Protein AF-A0A177D0V3-F1 (afdb_monomer)

Organism: NCBI:txid1460663

Solvent-accessible surface area (backbone atoms only — not comparable to full-atom values): 18811 Å² total; per-residue (Å²): 97,65,70,22,48,55,52,39,54,51,50,52,45,51,48,29,66,69,44,41,73,25,85,79,60,62,96,80,68,56,66,70,62,46,50,54,48,29,52,50,55,35,49,49,51,49,52,26,49,48,49,8,37,51,52,27,46,53,54,30,53,53,42,19,74,72,62,49,35,68,23,74,50,29,62,80,65,29,47,63,46,80,91,48,50,84,79,33,36,77,54,65,74,55,58,75,74,39,85,83,63,60,82,90,75,66,62,61,48,82,81,42,29,70,52,82,56,63,66,66,53,53,55,26,25,44,19,33,38,24,59,60,25,10,34,22,24,7,19,22,46,34,39,25,53,50,50,21,62,45,56,51,58,33,69,61,46,44,77,91,69,82,92,74,88,66,61,60,41,74,35,91,65,68,77,86,74,76,70,87,72,75,90,61,89,77,67,98,77,67,90,82,70,78,92,67,76,87,71,79,73,71,19,61,51,61,68,32,21,73,57,58,70,73,59,50,52,68,37,43,51,37,51,54,51,32,51,49,57,38,51,52,41,46,76,66,35,55,32,52,73,67,24,39,53,54,10,30,48,47,3,47,53,32,11,52,52,27,43,60,74,68,43,82,83,69,67,58,61,70,100,68,83,58,32,79,46,11,63,92,28,56,94,49,64,51,29,85,54,93,52,35,31,54,58,52,42,72,56,96,82,58,77,43,78,68,62,78,78,75,80,62,78,82,57,59,76,68,48,57,67,60,55,61,70,70,74,79,126

Secondary structure (DSSP, 8-state):
-HHHHHHHHHHHHHHHHHHPSPTTS-TT--HHHHHHHHHHHHHHHHHHHHHHHHHHHHHHHHHHHHH-PPPTTHHHHH-B-GGGTTTSBS-HHHHTT-TTS-GGG--B-GGGB----HHHHHHHT--SS-HHHHHHHHHHHHHHHHHHHHTT-S---PPP------GGGG-SS--TT------S---TT-TTS----------GGGS--PPPHHHHHHHHHHHHHHHHHHHHHHHTTSS-HHHHHHHHHHHHHHHHHHHHHHS--S-----SPPPPPPGGGTT---TT---S--TT-S-SSSPPTTS---TTTTTSHHHHHHHHTTS--

Structure (mmCIF, N/CA/C/O backbone):
data_AF-A0A177D0V3-F1
#
_entry.id   AF-A0A177D0V3-F1
#
loop_
_atom_site.group_PDB
_atom_site.id
_atom_site.type_symbol
_atom_site.label_atom_id
_atom_site.label_alt_id
_atom_site.label_comp_id
_atom_site.label_asym_id
_atom_site.label_entity_id
_atom_site.label_seq_id
_atom_site.pdbx_PDB_ins_code
_atom_site.Cartn_x
_atom_site.Cartn_y
_atom_site.Cartn_z
_atom_site.occupancy
_atom_site.B_iso_or_equiv
_atom_site.auth_seq_id
_atom_site.auth_comp_id
_atom_site.auth_asym_id
_atom_site.auth_atom_id
_atom_site.pdbx_PDB_model_num
ATOM 1 N N . MET A 1 1 ? -1.102 -0.675 -10.828 1.00 66.88 1 MET A N 1
ATOM 2 C CA . MET A 1 1 ? -1.592 0.620 -10.298 1.00 66.88 1 MET A CA 1
ATOM 3 C C . MET A 1 1 ? -3.063 0.571 -9.898 1.00 66.88 1 MET A C 1
ATOM 5 O O . MET A 1 1 ? -3.312 0.738 -8.716 1.00 66.88 1 MET A O 1
ATOM 9 N N . VAL A 1 2 ? -4.009 0.267 -10.802 1.00 79.19 2 VAL A N 1
ATOM 10 C CA . VAL A 1 2 ? -5.473 0.231 -10.530 1.00 79.19 2 VAL A CA 1
ATOM 11 C C . VAL A 1 2 ? -5.853 -0.399 -9.177 1.00 79.19 2 VAL A C 1
ATOM 13 O O . VAL A 1 2 ? -6.571 0.223 -8.403 1.00 79.19 2 VAL A O 1
ATOM 16 N N . ILE A 1 3 ? -5.296 -1.572 -8.850 1.00 85.19 3 ILE A N 1
ATOM 17 C CA . ILE A 1 3 ? -5.502 -2.301 -7.579 1.00 85.19 3 ILE A CA 1
ATOM 18 C C . ILE A 1 3 ? -5.251 -1.417 -6.339 1.00 85.19 3 ILE A C 1
ATOM 20 O O . ILE A 1 3 ? -6.046 -1.437 -5.406 1.00 85.19 3 ILE A O 1
ATOM 24 N N . GLY A 1 4 ? -4.186 -0.608 -6.341 1.00 84.44 4 GLY A N 1
ATOM 25 C CA . GLY A 1 4 ? -3.814 0.273 -5.226 1.00 84.44 4 GLY A CA 1
ATOM 26 C C . GLY A 1 4 ? -4.634 1.565 -5.124 1.00 84.44 4 GLY A C 1
ATOM 27 O O . GLY A 1 4 ? -4.525 2.260 -4.125 1.00 84.44 4 GLY A O 1
ATOM 28 N N . LEU A 1 5 ? -5.464 1.895 -6.118 1.00 91.44 5 LEU A N 1
ATOM 29 C CA . LEU A 1 5 ? -6.366 3.053 -6.069 1.00 91.44 5 LEU A CA 1
ATOM 30 C C . LEU A 1 5 ? -7.816 2.609 -5.862 1.00 91.44 5 LEU A C 1
ATOM 32 O O . LEU A 1 5 ? -8.463 3.020 -4.904 1.00 91.44 5 LEU A O 1
ATOM 36 N N . VAL A 1 6 ? -8.316 1.749 -6.750 1.00 92.56 6 VAL A N 1
ATOM 37 C CA . VAL A 1 6 ? -9.737 1.391 -6.832 1.00 92.56 6 VAL A CA 1
ATOM 38 C C . VAL A 1 6 ? -10.179 0.573 -5.623 1.00 92.56 6 VAL A C 1
ATOM 40 O O . VAL A 1 6 ? -11.221 0.878 -5.047 1.00 92.56 6 VAL A O 1
ATOM 43 N N . ILE A 1 7 ? -9.389 -0.415 -5.182 1.00 91.94 7 ILE A N 1
ATOM 44 C CA . ILE A 1 7 ? -9.767 -1.232 -4.018 1.00 91.94 7 ILE A CA 1
ATOM 45 C C . ILE A 1 7 ? -9.787 -0.373 -2.738 1.00 91.94 7 ILE A C 1
ATOM 47 O O . ILE A 1 7 ? -10.829 -0.350 -2.082 1.00 91.94 7 ILE A O 1
ATOM 51 N N . PRO A 1 8 ? -8.743 0.416 -2.396 1.00 92.50 8 PRO A N 1
ATOM 52 C CA . PRO A 1 8 ? -8.821 1.346 -1.269 1.00 92.50 8 PRO A CA 1
ATOM 53 C C . PRO A 1 8 ? -9.954 2.374 -1.372 1.00 92.50 8 PRO A C 1
ATOM 55 O O . PRO A 1 8 ? -10.648 2.597 -0.380 1.00 92.50 8 PRO A O 1
ATOM 58 N N . ALA A 1 9 ? -10.197 2.969 -2.543 1.00 92.50 9 ALA A N 1
ATOM 59 C CA . ALA A 1 9 ? -11.254 3.967 -2.722 1.00 92.50 9 ALA A CA 1
ATOM 60 C C . ALA A 1 9 ? -12.664 3.386 -2.499 1.00 92.50 9 ALA A C 1
ATOM 62 O O . ALA A 1 9 ? -13.478 4.009 -1.814 1.00 92.50 9 ALA A O 1
ATOM 63 N N . LEU A 1 10 ? -12.937 2.182 -3.018 1.00 93.50 10 LEU A N 1
ATOM 64 C CA . LEU A 1 10 ? -14.216 1.489 -2.833 1.00 93.50 10 LEU A CA 1
ATOM 65 C C . LEU A 1 10 ? -14.394 0.977 -1.399 1.00 93.50 10 LEU A C 1
ATOM 67 O O . LEU A 1 10 ? -15.453 1.175 -0.807 1.00 93.50 10 LEU A O 1
ATOM 71 N N . VAL A 1 11 ? -13.368 0.356 -0.805 1.00 91.69 11 VAL A N 1
ATOM 72 C CA . VAL A 1 11 ? -13.468 -0.184 0.562 1.00 91.69 11 VAL A CA 1
ATOM 73 C C . VAL A 1 11 ? -13.606 0.941 1.593 1.00 91.69 11 VAL A C 1
ATOM 75 O O . VAL A 1 11 ? -14.441 0.834 2.488 1.00 91.69 11 VAL A O 1
ATOM 78 N N . THR A 1 12 ? -12.867 2.050 1.456 1.00 88.88 12 THR A N 1
ATOM 79 C CA . THR A 1 12 ? -13.032 3.223 2.341 1.00 88.88 12 THR A CA 1
ATOM 80 C C . THR A 1 12 ? -14.436 3.823 2.239 1.00 88.88 12 THR A C 1
ATOM 82 O O . THR A 1 12 ? -15.046 4.110 3.270 1.00 88.88 12 THR A O 1
ATOM 85 N N . PHE A 1 13 ? -14.986 3.942 1.024 1.00 91.44 13 PHE A N 1
ATOM 86 C CA . PHE A 1 13 ? -16.361 4.395 0.799 1.00 91.44 13 PHE A CA 1
ATOM 87 C C . PHE A 1 13 ? -17.391 3.472 1.469 1.00 91.44 13 PHE A C 1
ATOM 89 O O . PHE A 1 13 ? -18.208 3.944 2.258 1.00 91.44 13 PHE A O 1
ATOM 96 N N . LEU A 1 14 ? -17.320 2.158 1.226 1.00 91.81 14 LEU A N 1
ATOM 97 C CA . LEU A 1 14 ? -18.243 1.180 1.816 1.00 91.81 14 LEU A CA 1
ATOM 98 C C . LEU A 1 14 ? -18.162 1.157 3.349 1.00 91.81 14 LEU A C 1
ATOM 100 O O . LEU A 1 14 ? -19.195 1.122 4.017 1.00 91.81 14 LEU A O 1
ATOM 104 N N . VAL A 1 15 ? -16.959 1.244 3.925 1.00 85.81 15 VAL A N 1
ATOM 105 C CA . VAL A 1 15 ? -16.777 1.286 5.384 1.00 85.81 15 VAL A CA 1
ATOM 106 C C . VAL A 1 15 ? -17.375 2.561 5.989 1.00 85.81 15 VAL A C 1
ATOM 108 O O . VAL A 1 15 ? -18.076 2.477 6.999 1.00 85.81 15 VAL A O 1
ATOM 111 N N . CYS A 1 16 ? -17.172 3.726 5.365 1.00 84.88 16 CYS A N 1
ATOM 112 C CA . CYS A 1 16 ? -17.808 4.976 5.794 1.00 84.88 16 CYS A CA 1
ATOM 113 C C . CYS A 1 16 ? -19.335 4.966 5.598 1.00 84.88 16 CYS A C 1
ATOM 115 O O . CYS A 1 16 ? -20.056 5.548 6.406 1.00 84.88 16 CYS A O 1
ATOM 117 N N . LEU A 1 17 ? -19.851 4.291 4.569 1.00 86.81 17 LEU A N 1
ATOM 118 C CA . LEU A 1 17 ? -21.290 4.193 4.321 1.00 86.81 17 LEU A CA 1
ATOM 119 C C . LEU A 1 17 ? -21.989 3.263 5.322 1.00 86.81 17 LEU A C 1
ATOM 121 O O . LEU A 1 17 ? -23.073 3.608 5.793 1.00 86.81 17 LEU A O 1
ATOM 125 N N . ILE A 1 18 ? -21.383 2.120 5.659 1.00 84.56 18 ILE A N 1
ATOM 126 C CA . ILE A 1 18 ? -22.000 1.071 6.486 1.00 84.56 18 ILE A CA 1
ATOM 127 C C . ILE A 1 18 ? -21.772 1.309 7.986 1.00 84.56 18 ILE A C 1
ATOM 129 O O . ILE A 1 18 ? -22.723 1.249 8.760 1.00 84.56 18 ILE A O 1
ATOM 133 N N . PHE A 1 19 ? -20.535 1.591 8.413 1.00 77.25 19 PHE A N 1
ATOM 134 C CA . PHE A 1 19 ? -20.164 1.567 9.837 1.00 77.25 19 PHE A CA 1
ATOM 135 C C . PHE A 1 19 ? -20.123 2.943 10.525 1.00 77.25 19 PHE A C 1
ATOM 137 O O . PHE A 1 19 ? -19.940 3.011 11.740 1.00 77.25 19 PHE A O 1
ATOM 144 N N . VAL A 1 20 ? -20.294 4.042 9.782 1.00 73.94 20 VAL A N 1
ATOM 145 C CA . VAL A 1 20 ? -20.532 5.387 10.341 1.00 73.94 20 VAL A CA 1
ATOM 146 C C . VAL A 1 20 ? -22.022 5.698 10.159 1.00 73.94 20 VAL A C 1
ATOM 148 O O . VAL A 1 20 ? -22.507 5.562 9.040 1.00 73.94 20 VAL A O 1
ATOM 151 N N . PRO A 1 21 ? -22.781 6.130 11.180 1.00 62.03 21 PRO A N 1
ATOM 152 C CA . PRO A 1 21 ? -22.347 6.471 12.525 1.00 62.03 21 PRO A CA 1
ATOM 153 C C . PRO A 1 21 ? -22.128 5.217 13.378 1.00 62.03 21 PRO A C 1
ATOM 155 O O . PRO A 1 21 ? -22.766 4.187 13.173 1.00 62.03 21 PRO A O 1
ATOM 158 N N . GLY A 1 22 ? -21.228 5.326 14.351 1.00 64.19 22 GLY A N 1
ATOM 159 C CA . GLY A 1 22 ? -20.943 4.238 15.277 1.00 64.19 22 GLY A CA 1
ATOM 160 C C . GLY A 1 22 ? -22.075 3.943 16.268 1.00 64.19 22 GLY A C 1
ATOM 161 O O . GLY A 1 22 ? -22.984 4.761 16.432 1.00 64.19 22 GLY A O 1
ATOM 162 N N . PRO A 1 23 ? -21.958 2.847 17.046 1.00 59.47 23 PRO A N 1
ATOM 163 C CA . PRO A 1 23 ? -22.854 2.532 18.166 1.00 59.47 23 PRO A CA 1
ATOM 164 C C . PRO A 1 23 ? -22.901 3.608 19.265 1.00 59.47 23 PRO A C 1
ATOM 166 O O . PRO A 1 23 ? -23.754 3.554 20.144 1.00 59.47 23 PRO A O 1
ATOM 169 N N . THR A 1 24 ? -21.969 4.564 19.235 1.00 57.12 24 THR A N 1
ATOM 170 C CA . THR A 1 24 ? -21.880 5.729 20.123 1.00 57.12 24 THR A CA 1
ATOM 171 C C . THR A 1 24 ? -22.809 6.886 19.737 1.00 57.12 24 THR A C 1
ATOM 173 O O . THR A 1 24 ? -22.920 7.839 20.504 1.00 57.12 24 THR A O 1
ATOM 176 N N . ALA A 1 25 ? -23.496 6.836 18.589 1.00 61.69 25 ALA A N 1
ATOM 177 C CA . ALA A 1 25 ? -24.518 7.827 18.256 1.00 61.69 25 ALA A CA 1
ATOM 178 C C . ALA A 1 25 ? -25.773 7.646 19.127 1.00 61.69 25 ALA A C 1
ATOM 180 O O . ALA A 1 25 ? -26.328 6.551 19.228 1.00 61.69 25 ALA A O 1
ATOM 181 N N . ALA A 1 26 ? -26.236 8.732 19.750 1.00 72.25 26 ALA A N 1
ATOM 182 C CA . ALA A 1 26 ? -27.415 8.702 20.607 1.00 72.25 26 ALA A CA 1
ATOM 183 C C . ALA A 1 26 ? -28.688 8.353 19.813 1.00 72.25 26 ALA A C 1
ATOM 185 O O . ALA A 1 26 ? -28.912 8.849 18.706 1.00 72.25 26 ALA A O 1
ATOM 186 N N . ARG A 1 27 ? -29.559 7.528 20.407 1.00 68.88 27 ARG A N 1
ATOM 187 C CA . ARG A 1 27 ? -30.879 7.196 19.848 1.00 68.88 27 ARG A CA 1
ATOM 188 C C . ARG A 1 27 ? -31.727 8.472 19.786 1.00 68.88 27 ARG A C 1
ATOM 190 O O . ARG A 1 27 ? -32.226 8.917 20.811 1.00 68.88 27 ARG A O 1
ATOM 197 N N . GLY A 1 28 ? -31.839 9.060 18.594 1.00 78.44 28 GLY A N 1
ATOM 198 C CA . GLY A 1 28 ? -32.492 10.356 18.366 1.00 78.44 28 GLY A CA 1
ATOM 199 C C . GLY A 1 28 ? -31.652 11.382 17.593 1.00 78.44 28 GLY A C 1
ATOM 200 O O . GLY A 1 28 ? -32.159 12.453 17.277 1.00 78.44 28 GLY A O 1
ATOM 201 N N . THR A 1 29 ? -30.389 11.093 17.243 1.00 77.75 29 THR A N 1
ATOM 202 C CA . THR A 1 29 ? -29.591 12.010 16.404 1.00 77.75 29 THR A CA 1
ATOM 203 C C . THR A 1 29 ? -30.224 12.220 15.018 1.00 77.75 29 THR A C 1
ATOM 205 O O . THR A 1 29 ? -30.523 11.229 14.344 1.00 77.75 29 THR A O 1
ATOM 208 N N . PRO A 1 30 ? -30.381 13.471 14.540 1.00 86.25 30 PRO A N 1
ATOM 209 C CA . PRO A 1 30 ? -31.026 13.755 13.261 1.00 86.25 30 PRO A CA 1
ATOM 210 C C . PRO A 1 30 ? -30.185 13.278 12.069 1.00 86.25 30 PRO A C 1
ATOM 212 O O . PRO A 1 30 ? -28.956 13.397 12.050 1.00 86.25 30 PRO A O 1
ATOM 215 N N . GLN A 1 31 ? -30.870 12.788 11.031 1.00 82.12 31 GLN A N 1
ATOM 216 C CA . GLN A 1 31 ? -30.252 12.177 9.847 1.00 82.12 31 GLN A CA 1
ATOM 217 C C . GLN A 1 31 ? -29.277 13.114 9.112 1.00 82.12 31 GLN A C 1
ATOM 219 O O . GLN A 1 31 ? -28.259 12.659 8.594 1.00 82.12 31 GLN A O 1
ATOM 224 N N . SER A 1 32 ? -29.526 14.426 9.119 1.00 82.88 32 SER A N 1
ATOM 225 C CA . SER A 1 32 ? -28.636 15.427 8.516 1.00 82.88 32 SER A CA 1
ATOM 226 C C . SER A 1 32 ? -27.245 15.457 9.164 1.00 82.88 32 SER A C 1
ATOM 228 O O . SER A 1 32 ? -26.240 15.534 8.457 1.00 82.88 32 SER A O 1
ATOM 230 N N . LEU A 1 33 ? -27.152 15.327 10.494 1.00 75.62 33 LEU A N 1
ATOM 231 C CA . LEU A 1 33 ? -25.869 15.261 11.204 1.00 75.62 33 LEU A CA 1
ATOM 232 C C . LEU A 1 33 ? -25.146 13.935 10.950 1.00 75.62 33 LEU A C 1
ATOM 234 O O . LEU A 1 33 ? -23.921 13.924 10.808 1.00 75.62 33 LEU A O 1
ATOM 238 N N . ILE A 1 34 ? -25.898 12.836 10.836 1.00 76.12 34 ILE A N 1
ATOM 239 C CA . ILE A 1 34 ? -25.365 11.515 10.489 1.00 76.12 34 ILE A CA 1
ATOM 240 C C . ILE A 1 34 ? -24.729 11.547 9.094 1.00 76.12 34 ILE A C 1
ATOM 242 O O . ILE A 1 34 ? -23.562 11.181 8.942 1.00 76.12 34 ILE A O 1
ATOM 246 N N . TRP A 1 35 ? -25.455 12.035 8.085 1.00 81.19 35 TRP A N 1
ATOM 247 C CA . TRP A 1 35 ? -24.936 12.167 6.723 1.00 81.19 35 TRP A CA 1
ATOM 248 C C . TRP A 1 35 ? -23.764 13.144 6.642 1.00 81.19 35 TRP A C 1
ATOM 250 O O . TRP A 1 35 ? -22.746 12.807 6.039 1.00 81.19 35 TRP A O 1
ATOM 260 N N . ARG A 1 36 ? -23.828 14.293 7.331 1.00 77.19 36 ARG A N 1
ATOM 261 C CA . ARG A 1 36 ? -22.691 15.225 7.425 1.00 77.19 36 ARG A CA 1
ATOM 262 C C . ARG A 1 36 ? -21.440 14.544 7.991 1.00 77.19 36 ARG A C 1
ATOM 264 O O . ARG A 1 36 ? -20.346 14.792 7.492 1.00 77.19 36 ARG A O 1
ATOM 271 N N . ARG A 1 37 ? -21.580 13.650 8.982 1.00 73.94 37 ARG A N 1
ATOM 272 C CA . ARG A 1 37 ? -20.445 12.872 9.507 1.00 73.94 37 ARG A CA 1
ATOM 273 C C . ARG A 1 37 ? -19.956 11.809 8.520 1.00 73.94 37 ARG A C 1
ATOM 275 O O . ARG A 1 37 ? -18.747 11.712 8.345 1.00 73.94 37 ARG A O 1
ATOM 282 N N . LYS A 1 38 ? -20.846 11.063 7.848 1.00 77.94 38 LYS A N 1
ATOM 283 C CA . LYS A 1 38 ? -20.467 10.101 6.788 1.00 77.94 38 LYS A CA 1
ATOM 284 C C . LYS A 1 38 ? -19.645 10.784 5.685 1.00 77.94 38 LYS A C 1
ATOM 286 O O . LYS A 1 38 ? -18.559 10.310 5.362 1.00 77.94 38 LYS A O 1
ATOM 291 N N . PHE A 1 39 ? -20.122 11.918 5.161 1.00 83.00 39 PH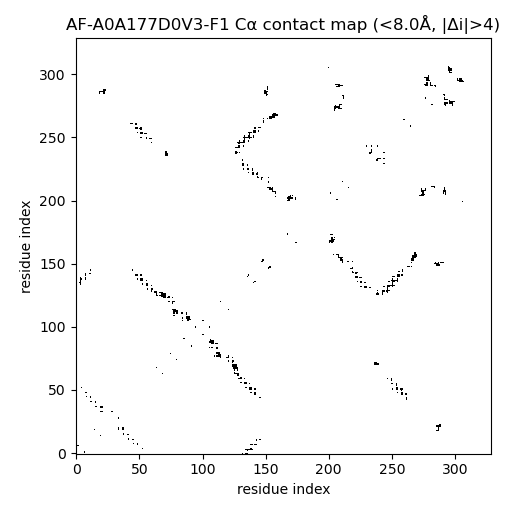E A N 1
ATOM 292 C CA . PHE A 1 39 ? -19.419 12.690 4.128 1.00 83.00 39 PHE A CA 1
ATOM 293 C C . PHE A 1 39 ? -18.076 13.238 4.615 1.00 83.00 39 PHE A C 1
ATOM 295 O O . PHE A 1 39 ? -17.094 13.147 3.885 1.00 83.00 39 PHE A O 1
ATOM 302 N N . TRP A 1 40 ? -17.999 13.750 5.848 1.00 75.00 40 TRP A N 1
ATOM 303 C CA . TRP A 1 40 ? -16.737 14.226 6.419 1.00 75.00 40 TRP A CA 1
ATOM 304 C C . TRP A 1 40 ? -15.685 13.111 6.521 1.00 75.00 40 TRP A C 1
ATOM 306 O O . TRP A 1 40 ? -14.560 13.284 6.064 1.00 75.00 40 TRP A O 1
ATOM 316 N N . GLU A 1 41 ? -16.065 11.954 7.070 1.00 77.38 41 GLU A N 1
ATOM 317 C CA . GLU A 1 41 ? -15.188 10.783 7.225 1.00 77.38 41 GLU A CA 1
ATOM 318 C C . GLU A 1 41 ? -14.764 10.170 5.886 1.00 77.38 41 GLU A C 1
ATOM 320 O O . GLU A 1 41 ? -13.656 9.653 5.755 1.00 77.38 41 GLU A O 1
ATOM 325 N N . TRP A 1 42 ? -15.640 10.213 4.881 1.00 84.19 42 TRP A N 1
ATOM 326 C CA . TRP A 1 42 ? -15.307 9.788 3.526 1.00 84.19 42 TRP A CA 1
ATOM 327 C C . TRP A 1 42 ? -14.339 10.771 2.852 1.00 84.19 42 TRP A C 1
ATOM 329 O O . TRP A 1 42 ? -13.326 10.341 2.302 1.00 84.19 42 TRP A O 1
ATOM 339 N N . ASN A 1 43 ? -14.583 12.080 2.970 1.00 85.88 43 ASN A N 1
ATOM 340 C CA . ASN A 1 43 ? -13.701 13.114 2.436 1.00 85.88 43 ASN A CA 1
ATOM 341 C C . ASN A 1 43 ? -12.288 13.029 3.037 1.00 85.88 43 ASN A C 1
ATOM 343 O O . ASN A 1 43 ? -11.314 13.011 2.291 1.00 85.88 43 ASN A O 1
ATOM 347 N N . THR A 1 44 ? -12.144 12.905 4.362 1.00 82.44 44 THR A N 1
ATOM 348 C CA . THR A 1 44 ? -10.815 12.765 4.991 1.00 82.44 44 THR A CA 1
ATOM 349 C C . THR A 1 44 ? -10.105 11.469 4.587 1.00 82.44 44 THR A C 1
ATOM 351 O O . THR A 1 44 ? -8.890 11.480 4.382 1.00 82.44 44 THR A O 1
ATOM 354 N N . ALA A 1 45 ? -10.842 10.367 4.402 1.00 84.69 45 ALA A N 1
ATOM 355 C CA . ALA A 1 45 ? -10.289 9.117 3.879 1.00 84.69 45 ALA A CA 1
ATOM 356 C C . ALA A 1 45 ? -9.774 9.264 2.436 1.00 84.69 45 ALA A C 1
ATOM 358 O O . ALA A 1 45 ? -8.686 8.792 2.108 1.00 84.69 45 ALA A O 1
ATOM 359 N N . TRP A 1 46 ? -10.529 9.943 1.572 1.00 90.06 46 TRP A N 1
ATOM 360 C CA . TRP A 1 46 ? -10.142 10.150 0.177 1.00 90.06 46 TRP A CA 1
ATOM 361 C C . TRP A 1 46 ? -9.013 11.170 0.017 1.00 90.06 46 TRP A C 1
ATOM 363 O O . TRP A 1 46 ? -8.103 10.916 -0.766 1.00 90.06 46 TRP A O 1
ATOM 373 N N . MET A 1 47 ? -8.996 12.259 0.791 1.00 90.69 47 MET A N 1
ATOM 374 C CA . MET A 1 47 ? -7.873 13.207 0.795 1.00 90.69 47 MET A CA 1
ATOM 375 C C . MET A 1 47 ? -6.568 12.540 1.254 1.00 90.69 47 MET A C 1
ATOM 377 O O . MET A 1 47 ? -5.528 12.738 0.630 1.00 90.69 47 MET A O 1
ATOM 381 N N . GLY A 1 48 ? -6.615 11.682 2.281 1.00 88.31 48 GLY A N 1
ATOM 382 C CA . GLY A 1 48 ? -5.439 10.924 2.714 1.00 88.31 48 GLY A CA 1
ATOM 383 C C . GLY A 1 48 ? -4.987 9.860 1.705 1.00 88.31 48 GLY A C 1
ATOM 384 O O . GLY A 1 48 ? -3.786 9.722 1.453 1.00 88.31 48 GLY A O 1
ATOM 385 N N . LEU A 1 49 ? -5.917 9.142 1.070 1.00 92.94 49 LEU A N 1
ATOM 386 C CA . LEU A 1 49 ? -5.568 8.192 0.010 1.00 92.94 49 LEU A CA 1
ATOM 387 C C . LEU A 1 49 ? -4.936 8.915 -1.192 1.00 92.94 49 LEU A C 1
ATOM 389 O O . LEU A 1 49 ? -3.893 8.492 -1.689 1.00 92.94 49 LEU A O 1
ATOM 393 N N . ALA A 1 50 ? -5.531 10.033 -1.618 1.00 94.62 50 ALA A N 1
ATOM 394 C CA . ALA A 1 50 ? -5.032 10.859 -2.710 1.00 94.62 50 ALA A CA 1
ATOM 395 C C . ALA A 1 50 ? -3.638 11.424 -2.408 1.00 94.62 50 ALA A C 1
ATOM 397 O O . ALA A 1 50 ? -2.746 11.275 -3.239 1.00 94.62 50 ALA A O 1
ATOM 398 N N . LEU A 1 51 ? -3.415 11.992 -1.215 1.00 93.50 51 LEU A N 1
ATOM 399 C CA . LEU A 1 51 ? -2.099 12.486 -0.799 1.00 93.50 51 LEU A CA 1
ATOM 400 C C . LEU A 1 51 ? -1.051 11.362 -0.799 1.00 93.50 51 LEU A C 1
ATOM 402 O O . LEU A 1 51 ? 0.022 11.534 -1.367 1.00 93.50 51 LEU A O 1
ATOM 406 N N . SER A 1 52 ? -1.370 10.188 -0.241 1.00 94.25 52 SER A N 1
ATOM 407 C CA . SER A 1 52 ? -0.443 9.047 -0.221 1.00 94.25 52 SER A CA 1
ATOM 408 C C . SER A 1 52 ? -0.033 8.616 -1.635 1.00 94.25 52 SER A C 1
ATOM 410 O O . SER A 1 52 ? 1.159 8.497 -1.928 1.00 94.25 52 SER A O 1
ATOM 412 N N . LEU A 1 53 ? -1.010 8.434 -2.530 1.00 94.56 53 LEU A N 1
ATOM 413 C CA . LEU A 1 53 ? -0.766 7.994 -3.903 1.00 94.56 53 LEU A CA 1
ATOM 414 C C . LEU A 1 53 ? -0.067 9.066 -4.750 1.00 94.56 53 LEU A C 1
ATOM 416 O O . LEU A 1 53 ? 0.848 8.734 -5.504 1.00 94.56 53 LEU A O 1
ATOM 420 N N . ALA A 1 54 ? -0.451 10.338 -4.615 1.00 95.06 54 ALA A N 1
ATOM 421 C CA . ALA A 1 54 ? 0.152 11.449 -5.348 1.00 95.06 54 ALA A CA 1
ATOM 422 C C . ALA A 1 54 ? 1.619 11.662 -4.946 1.00 95.06 54 ALA A C 1
ATOM 424 O O . ALA A 1 54 ? 2.479 11.766 -5.821 1.00 95.06 54 ALA A O 1
ATOM 425 N N . THR A 1 55 ? 1.935 11.645 -3.645 1.00 92.75 55 THR A N 1
ATOM 426 C CA . THR A 1 55 ? 3.320 11.769 -3.168 1.00 92.75 55 THR A CA 1
ATOM 427 C C . THR A 1 55 ? 4.170 10.573 -3.609 1.00 92.75 55 THR A C 1
ATOM 429 O O . THR A 1 55 ? 5.269 10.765 -4.129 1.00 92.75 55 THR A O 1
ATOM 432 N N . ALA A 1 56 ? 3.661 9.339 -3.493 1.00 93.19 56 ALA A N 1
ATOM 433 C CA . ALA A 1 56 ? 4.370 8.147 -3.967 1.00 93.19 56 ALA A CA 1
ATOM 434 C C . ALA A 1 56 ? 4.606 8.164 -5.490 1.00 93.19 56 ALA A C 1
ATOM 436 O O . ALA A 1 56 ? 5.685 7.784 -5.957 1.00 93.19 56 ALA A O 1
ATOM 437 N N . PHE A 1 57 ? 3.626 8.629 -6.272 1.00 93.44 57 PHE A N 1
ATOM 438 C CA . PHE A 1 57 ? 3.756 8.792 -7.719 1.00 93.44 57 PHE A CA 1
ATOM 439 C C . PHE A 1 57 ? 4.806 9.853 -8.066 1.00 93.44 57 PHE A C 1
ATOM 441 O O . PHE A 1 57 ? 5.742 9.547 -8.801 1.00 93.44 57 PHE A O 1
ATOM 448 N N . MET A 1 58 ? 4.713 11.057 -7.492 1.00 94.31 58 MET A N 1
ATOM 449 C CA . MET A 1 58 ? 5.648 12.155 -7.754 1.00 94.31 58 MET A CA 1
ATOM 450 C C . MET A 1 58 ? 7.098 11.752 -7.458 1.00 94.31 58 MET A C 1
ATOM 452 O O . MET A 1 58 ? 7.961 11.906 -8.322 1.00 94.31 58 MET A O 1
ATOM 456 N N . ILE A 1 59 ? 7.357 11.165 -6.282 1.00 92.50 59 ILE A N 1
ATOM 457 C CA . ILE A 1 59 ? 8.699 10.703 -5.899 1.00 92.50 59 ILE A CA 1
ATOM 458 C C . ILE A 1 59 ? 9.198 9.633 -6.878 1.00 92.50 59 ILE A C 1
ATOM 460 O O . ILE A 1 59 ? 10.317 9.729 -7.380 1.00 92.50 59 ILE A O 1
ATOM 464 N N . THR A 1 60 ? 8.382 8.619 -7.190 1.00 90.81 60 THR A N 1
ATOM 465 C CA . THR A 1 60 ? 8.861 7.508 -8.029 1.00 90.81 60 THR A CA 1
ATOM 466 C C . THR A 1 60 ? 9.036 7.860 -9.502 1.00 90.81 60 THR A C 1
ATOM 468 O O . THR A 1 60 ? 9.987 7.364 -10.104 1.00 90.81 60 THR A O 1
ATOM 471 N N . GLN A 1 61 ? 8.208 8.734 -10.083 1.00 91.06 61 GLN A N 1
ATOM 472 C CA . GLN A 1 61 ? 8.438 9.213 -11.451 1.00 91.06 61 GLN A CA 1
ATOM 473 C C . GLN A 1 61 ? 9.625 10.182 -11.524 1.00 91.06 61 GLN A C 1
ATOM 475 O O . GLN A 1 61 ? 10.450 10.046 -12.424 1.00 91.06 61 GLN A O 1
ATOM 480 N N . GLY A 1 62 ? 9.773 11.092 -10.553 1.00 90.56 62 GLY A N 1
ATOM 481 C CA . GLY A 1 62 ? 10.934 11.985 -10.478 1.00 90.56 62 GLY A CA 1
ATOM 482 C C . GLY A 1 62 ? 12.254 11.215 -10.388 1.00 90.56 62 GLY A C 1
ATOM 483 O O . GLY A 1 62 ? 13.173 11.458 -11.166 1.00 90.56 62 GLY A O 1
ATOM 484 N N . MET A 1 63 ? 12.326 10.205 -9.515 1.00 90.38 63 MET A N 1
ATOM 485 C CA . MET A 1 63 ? 13.512 9.350 -9.395 1.00 90.38 63 MET A CA 1
ATOM 486 C C . MET A 1 63 ? 13.787 8.516 -10.658 1.00 90.38 63 MET A C 1
ATOM 488 O O . MET A 1 63 ? 14.944 8.381 -11.049 1.00 90.38 63 MET A O 1
ATOM 492 N N . LYS A 1 64 ? 12.755 7.996 -11.340 1.00 89.69 64 LYS A N 1
ATOM 493 C CA . LYS A 1 64 ? 12.926 7.272 -12.616 1.00 89.69 64 LYS A CA 1
ATOM 494 C C . LYS A 1 64 ? 13.589 8.126 -13.695 1.00 89.69 64 LYS A C 1
ATOM 496 O O . LYS A 1 64 ? 14.430 7.611 -14.426 1.00 89.69 64 LYS A O 1
ATOM 501 N N . LEU A 1 65 ? 13.206 9.400 -13.791 1.00 87.81 65 LEU A N 1
ATOM 502 C CA . LEU A 1 65 ? 13.796 10.349 -14.740 1.00 87.81 65 LEU A CA 1
ATOM 503 C C . LEU A 1 65 ? 15.230 10.743 -14.358 1.00 87.81 65 LEU A C 1
ATOM 505 O O . LEU A 1 65 ? 16.027 11.022 -15.245 1.00 87.81 65 LEU A O 1
ATOM 509 N N . LEU A 1 66 ? 15.567 10.731 -13.064 1.00 88.56 66 LEU A N 1
ATOM 510 C CA . LEU A 1 66 ? 16.898 11.093 -12.572 1.00 88.56 66 LEU A CA 1
ATOM 511 C C . LEU A 1 66 ? 17.939 9.969 -12.725 1.00 88.56 66 LEU A C 1
ATOM 513 O O . LEU A 1 66 ? 19.096 10.255 -13.013 1.00 88.56 66 LEU A O 1
ATOM 517 N N . PHE A 1 67 ? 17.559 8.704 -12.502 1.00 88.06 67 PHE A N 1
ATOM 518 C CA . PHE A 1 67 ? 18.533 7.606 -12.387 1.00 88.06 67 PHE A CA 1
ATOM 519 C C . PHE A 1 67 ? 18.753 6.770 -13.653 1.00 88.06 67 PHE A C 1
ATOM 521 O O . PHE A 1 67 ? 19.811 6.158 -13.771 1.00 88.06 67 PHE A O 1
ATOM 528 N N . GLY A 1 68 ? 17.774 6.658 -14.559 1.00 84.88 68 GLY A N 1
ATOM 529 C CA . GLY A 1 68 ? 17.952 5.934 -15.831 1.00 84.88 68 GLY A CA 1
ATOM 530 C C . GLY A 1 68 ? 18.375 4.453 -15.722 1.00 84.88 68 GLY A C 1
ATOM 531 O O . GLY A 1 68 ? 18.930 3.903 -16.673 1.00 84.88 68 GLY A O 1
ATOM 532 N N . LYS A 1 69 ? 18.165 3.790 -14.570 1.00 89.44 69 LYS A N 1
ATOM 533 C CA . LYS A 1 69 ? 18.668 2.424 -14.328 1.00 89.44 69 LYS A CA 1
ATOM 534 C C . LYS A 1 69 ? 18.054 1.418 -15.326 1.00 89.44 69 LYS A C 1
ATOM 536 O O . LYS A 1 69 ? 16.822 1.291 -15.352 1.00 89.44 69 LYS A O 1
ATOM 541 N N . PRO A 1 70 ? 18.873 0.628 -16.051 1.00 90.62 70 PRO A N 1
ATOM 542 C CA . PRO A 1 70 ? 18.387 -0.428 -16.935 1.00 90.62 70 PRO A CA 1
ATOM 543 C C . PRO A 1 70 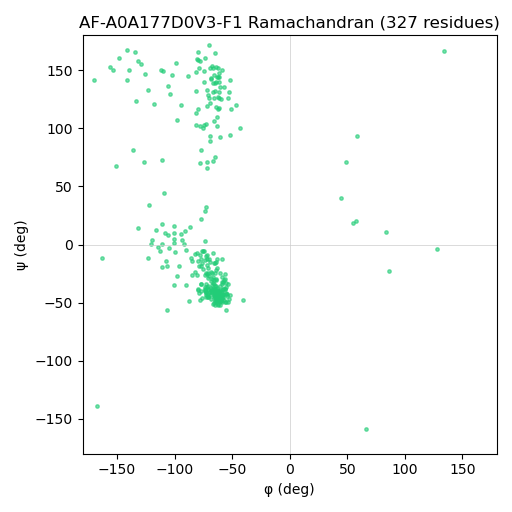? 17.632 -1.516 -16.157 1.00 90.62 70 PRO A C 1
ATOM 545 O O . PRO A 1 70 ? 17.986 -1.845 -15.021 1.00 90.62 70 PRO A O 1
ATOM 548 N N . ARG A 1 71 ? 16.582 -2.074 -16.764 1.00 92.62 71 ARG A N 1
ATOM 549 C CA . ARG A 1 71 ? 15.811 -3.215 -16.240 1.00 92.62 71 ARG A CA 1
ATOM 550 C C . ARG A 1 71 ? 16.510 -4.554 -16.529 1.00 92.62 71 ARG A C 1
ATOM 552 O O . ARG A 1 71 ? 17.278 -4.628 -17.489 1.00 92.62 71 ARG A O 1
ATOM 559 N N . PRO A 1 72 ? 16.192 -5.637 -15.789 1.00 92.56 72 PRO A N 1
ATOM 560 C CA . PRO A 1 72 ? 16.677 -6.979 -16.127 1.00 92.56 72 PRO A CA 1
ATOM 561 C C . PRO A 1 72 ? 16.242 -7.432 -17.533 1.00 92.56 72 PRO A C 1
ATOM 563 O O . PRO A 1 72 ? 16.996 -8.114 -18.217 1.00 92.56 72 PRO A O 1
ATOM 566 N N . ASP A 1 73 ? 15.063 -6.999 -17.998 1.00 91.62 73 ASP A N 1
ATOM 567 C CA . ASP A 1 73 ? 14.533 -7.289 -19.336 1.00 91.62 73 ASP A CA 1
ATOM 568 C C . ASP A 1 73 ? 14.989 -6.307 -20.441 1.00 91.62 73 ASP A C 1
ATOM 570 O O . ASP A 1 73 ? 14.405 -6.285 -21.522 1.00 91.62 73 ASP A O 1
ATOM 574 N N . LEU A 1 74 ? 16.027 -5.486 -20.220 1.00 91.50 74 LEU A N 1
ATOM 575 C CA . LEU A 1 74 ? 16.484 -4.522 -21.233 1.00 91.50 74 LEU A CA 1
ATOM 576 C C . LEU A 1 74 ? 17.010 -5.203 -22.511 1.00 91.50 74 LEU A C 1
ATOM 578 O O . LEU A 1 74 ? 16.668 -4.775 -23.612 1.00 91.50 74 LEU A O 1
ATOM 582 N N . LEU A 1 75 ? 17.814 -6.266 -22.393 1.00 90.12 75 LEU A N 1
ATOM 583 C CA . LEU A 1 75 ? 18.447 -6.908 -23.555 1.00 90.12 75 LEU A CA 1
ATOM 584 C C . LEU A 1 75 ? 17.425 -7.541 -24.514 1.00 90.12 75 LEU A C 1
ATOM 586 O O . LEU A 1 75 ? 17.566 -7.414 -25.731 1.00 90.12 75 LEU A O 1
ATOM 590 N N . SER A 1 76 ? 16.359 -8.153 -23.987 1.00 90.62 76 SER A N 1
ATOM 591 C CA . SER A 1 76 ? 15.300 -8.770 -24.801 1.00 90.62 76 SER A CA 1
ATOM 592 C C . SER A 1 76 ? 14.432 -7.742 -25.538 1.00 90.62 76 SER A C 1
ATOM 594 O O . SER A 1 76 ? 13.906 -8.047 -26.611 1.00 90.62 76 SER A O 1
ATOM 596 N N . ARG A 1 77 ? 14.320 -6.518 -25.001 1.00 91.25 77 ARG A N 1
ATOM 597 C CA . ARG A 1 77 ? 13.683 -5.365 -25.663 1.00 91.25 77 ARG A CA 1
ATOM 598 C C . ARG A 1 77 ? 14.581 -4.691 -26.691 1.00 91.25 77 ARG A C 1
ATOM 600 O O . ARG A 1 77 ? 14.080 -4.243 -27.717 1.00 91.25 77 ARG A O 1
ATOM 607 N N . CYS A 1 78 ? 15.872 -4.588 -26.381 1.00 91.19 78 CYS A N 1
ATOM 608 C CA . CYS A 1 78 ? 16.876 -3.934 -27.210 1.00 91.19 78 CYS A CA 1
ATOM 609 C C . CYS A 1 78 ? 17.132 -4.713 -28.504 1.00 91.19 78 CYS A C 1
ATOM 611 O O . CYS A 1 78 ? 17.129 -4.114 -29.576 1.00 91.19 78 CYS A O 1
ATOM 613 N N . ARG A 1 79 ? 17.313 -6.042 -28.395 1.00 92.00 79 ARG A N 1
ATOM 614 C CA . ARG A 1 79 ? 17.795 -6.914 -29.483 1.00 92.00 79 ARG A CA 1
ATOM 615 C C . ARG A 1 79 ? 19.051 -6.308 -30.138 1.00 92.00 79 ARG A C 1
ATOM 617 O O . ARG A 1 79 ? 18.958 -5.754 -31.230 1.00 92.00 79 ARG A O 1
ATOM 624 N N . PRO A 1 80 ? 20.195 -6.308 -29.430 1.00 89.56 80 PRO A N 1
ATOM 625 C CA . PRO A 1 80 ? 21.403 -5.646 -29.908 1.00 89.56 80 PRO A CA 1
ATOM 626 C C . PRO A 1 80 ? 21.963 -6.335 -31.156 1.00 89.56 80 PRO A C 1
ATOM 628 O O . PRO A 1 80 ? 22.021 -7.564 -31.220 1.00 89.56 80 PRO A O 1
ATOM 631 N N . ASP A 1 81 ? 22.421 -5.542 -32.123 1.00 88.56 81 ASP A N 1
ATOM 632 C CA . ASP A 1 81 ? 23.149 -6.059 -33.279 1.00 88.56 81 ASP A CA 1
ATOM 633 C C . ASP A 1 81 ? 24.623 -6.310 -32.930 1.00 88.56 81 ASP A C 1
ATOM 635 O O . ASP A 1 81 ? 25.445 -5.392 -32.877 1.00 88.56 81 ASP A O 1
ATOM 639 N N . MET A 1 82 ? 24.968 -7.580 -32.714 1.00 84.62 82 MET A N 1
ATOM 640 C CA . MET A 1 82 ? 26.328 -7.990 -32.354 1.00 84.62 82 MET A CA 1
ATOM 641 C C . MET A 1 82 ? 27.357 -7.735 -33.471 1.00 84.62 82 MET A C 1
ATOM 643 O O . MET A 1 82 ? 28.553 -7.733 -33.190 1.00 84.62 82 MET A O 1
ATOM 647 N N . SER A 1 83 ? 26.932 -7.495 -34.718 1.00 85.44 83 SER A N 1
ATOM 648 C CA . SER A 1 83 ? 27.851 -7.184 -35.824 1.00 85.44 83 SER A CA 1
ATOM 649 C C . SER A 1 83 ? 28.372 -5.740 -35.799 1.00 85.44 83 SER A C 1
ATOM 651 O O . SER A 1 83 ? 29.406 -5.456 -36.399 1.00 85.44 83 SER A O 1
ATOM 653 N N . ARG A 1 84 ? 27.700 -4.835 -35.068 1.00 82.88 84 ARG A N 1
ATOM 654 C CA . ARG A 1 84 ? 27.979 -3.383 -35.047 1.00 82.88 84 ARG A CA 1
ATOM 655 C C . ARG A 1 84 ? 28.554 -2.878 -33.717 1.00 82.88 84 ARG A C 1
ATOM 657 O O . ARG A 1 84 ? 28.546 -1.680 -33.450 1.00 82.88 84 ARG A O 1
ATOM 664 N N . ILE A 1 85 ? 29.071 -3.773 -32.869 1.00 82.94 85 ILE A N 1
ATOM 665 C CA . ILE A 1 85 ? 29.587 -3.430 -31.526 1.00 82.94 85 ILE A CA 1
ATOM 666 C C . ILE A 1 85 ? 30.671 -2.341 -31.577 1.00 82.94 85 ILE A C 1
ATOM 668 O O . ILE A 1 85 ? 30.643 -1.423 -30.760 1.00 82.94 85 ILE A O 1
ATOM 672 N N . SER A 1 86 ? 31.589 -2.409 -32.546 1.00 77.50 86 SER A N 1
ATOM 673 C CA . SER A 1 86 ? 32.686 -1.442 -32.711 1.00 77.50 86 SER A CA 1
ATOM 674 C C . SER A 1 86 ? 32.228 -0.039 -33.126 1.00 77.50 86 SER A C 1
ATOM 676 O O . SER A 1 86 ? 32.925 0.930 -32.845 1.00 77.50 86 SER A O 1
ATOM 678 N N . GLU A 1 87 ? 31.060 0.092 -33.761 1.00 81.94 87 GLU A N 1
ATOM 679 C CA . GLU A 1 87 ? 30.481 1.380 -34.169 1.00 81.94 87 GLU A CA 1
ATOM 680 C C . GLU A 1 87 ? 29.863 2.128 -32.976 1.00 81.94 87 GLU A C 1
ATOM 682 O O . GLU A 1 87 ? 29.914 3.354 -32.904 1.00 81.94 87 GLU A O 1
ATOM 687 N N . PHE A 1 88 ? 29.299 1.386 -32.017 1.00 83.75 88 PHE A N 1
ATOM 688 C CA . PHE A 1 88 ? 28.542 1.933 -30.886 1.00 83.75 88 PHE A CA 1
ATOM 689 C C . PHE A 1 88 ? 29.286 1.894 -29.543 1.00 83.75 88 PHE A C 1
ATOM 691 O O . PHE A 1 88 ? 28.679 2.193 -28.508 1.00 83.75 88 PHE A O 1
ATOM 698 N N . ALA A 1 89 ? 30.572 1.535 -29.543 1.00 83.62 89 ALA A N 1
ATOM 699 C CA . ALA A 1 89 ? 31.423 1.510 -28.358 1.00 83.62 89 ALA A CA 1
ATOM 700 C C . ALA A 1 89 ? 31.636 2.923 -27.782 1.00 83.62 89 ALA A C 1
ATOM 702 O O . ALA A 1 89 ? 31.978 3.864 -28.494 1.00 83.62 89 ALA A O 1
ATOM 703 N N . VAL A 1 90 ? 31.465 3.076 -26.465 1.00 81.94 90 VAL A N 1
ATOM 704 C CA . VAL A 1 90 ? 31.552 4.381 -25.775 1.00 81.94 90 VAL A CA 1
ATOM 705 C C . VAL A 1 90 ? 32.988 4.919 -25.719 1.00 81.94 90 VAL A C 1
ATOM 707 O O . VAL A 1 90 ? 33.184 6.128 -25.616 1.00 81.94 90 VAL A O 1
ATOM 710 N N . ASN A 1 91 ? 34.001 4.047 -25.791 1.00 74.94 91 ASN A N 1
ATOM 711 C CA . ASN A 1 91 ? 35.407 4.450 -25.755 1.00 74.94 91 ASN A CA 1
ATOM 712 C C . ASN A 1 91 ? 36.259 3.700 -26.803 1.00 74.94 91 ASN A C 1
ATOM 714 O O . ASN A 1 91 ? 36.961 2.746 -26.457 1.00 74.94 91 ASN A O 1
ATOM 718 N N . PRO A 1 92 ? 36.239 4.144 -28.077 1.00 67.44 92 PRO A N 1
ATOM 719 C CA . PRO A 1 92 ? 36.996 3.512 -29.162 1.00 67.44 92 PRO A CA 1
ATOM 720 C C . PRO A 1 92 ? 38.518 3.504 -28.944 1.00 67.44 92 PRO A C 1
ATOM 722 O O . PRO A 1 92 ? 39.219 2.657 -29.491 1.00 67.44 92 PRO A O 1
ATOM 725 N N . ALA A 1 93 ? 39.043 4.433 -28.137 1.00 66.69 93 ALA A N 1
ATOM 726 C CA . ALA A 1 93 ? 40.474 4.537 -27.859 1.00 66.69 93 ALA A CA 1
ATOM 727 C C . ALA A 1 93 ? 40.987 3.435 -26.915 1.00 66.69 93 ALA A C 1
ATOM 729 O O . ALA A 1 93 ? 42.161 3.086 -26.984 1.00 66.69 93 ALA A O 1
ATOM 730 N N . VAL A 1 94 ? 40.128 2.875 -26.055 1.00 64.69 94 VAL A N 1
ATOM 731 C CA . VAL A 1 94 ? 40.488 1.726 -25.203 1.00 64.69 94 VAL A CA 1
ATOM 732 C C . VAL A 1 94 ? 40.450 0.431 -26.013 1.00 64.69 94 VAL A C 1
ATOM 734 O O . VAL A 1 94 ? 41.392 -0.350 -25.932 1.00 64.69 94 VAL A O 1
ATOM 737 N N . ASP A 1 95 ? 39.439 0.258 -26.872 1.00 61.50 95 ASP A N 1
ATOM 738 C CA . ASP A 1 95 ? 39.337 -0.891 -27.786 1.00 61.50 95 ASP A CA 1
ATOM 739 C C . ASP A 1 95 ? 40.582 -1.045 -28.686 1.00 61.50 95 ASP A C 1
ATOM 741 O O . ASP A 1 95 ? 40.976 -2.168 -28.980 1.00 61.50 95 ASP A O 1
ATOM 745 N N . ALA A 1 96 ? 41.234 0.058 -29.076 1.00 62.25 96 ALA A N 1
ATOM 746 C CA . ALA A 1 96 ? 42.468 0.050 -29.873 1.00 62.25 96 ALA A CA 1
ATOM 747 C C . ALA A 1 96 ? 43.753 -0.299 -29.085 1.00 62.25 96 ALA A C 1
ATOM 749 O O . ALA A 1 96 ? 44.801 -0.513 -29.690 1.00 62.25 96 ALA A O 1
ATOM 750 N N . VAL A 1 97 ? 43.699 -0.319 -27.749 1.00 65.56 97 VAL A N 1
ATOM 751 C CA . VAL A 1 97 ? 44.844 -0.605 -26.858 1.00 65.56 97 VAL A CA 1
ATOM 752 C C . VAL A 1 97 ? 44.739 -2.001 -26.231 1.00 65.56 97 VAL A C 1
ATOM 754 O O . VAL A 1 97 ? 45.738 -2.547 -25.765 1.00 65.56 97 VAL A O 1
ATOM 757 N N . THR A 1 98 ? 43.548 -2.605 -26.228 1.00 61.81 98 THR A N 1
ATOM 758 C CA . THR A 1 98 ? 43.275 -3.894 -25.578 1.00 61.81 98 THR A CA 1
ATOM 759 C C . THR A 1 98 ? 42.638 -4.903 -26.535 1.00 61.81 98 THR A C 1
ATOM 761 O O . THR A 1 98 ? 41.470 -5.264 -26.375 1.00 61.81 98 THR A O 1
ATOM 764 N N . ASP A 1 99 ? 43.424 -5.403 -27.493 1.00 61.44 99 ASP A N 1
ATOM 765 C CA . ASP A 1 99 ? 43.018 -6.473 -28.429 1.00 61.44 99 ASP A CA 1
ATOM 766 C C . ASP A 1 99 ? 42.551 -7.763 -27.709 1.00 61.44 99 ASP A C 1
ATOM 768 O O . ASP A 1 99 ? 41.718 -8.505 -28.226 1.00 61.44 99 ASP A O 1
ATOM 772 N N . ASP A 1 100 ? 43.022 -7.999 -26.476 1.00 62.81 100 ASP A N 1
ATOM 773 C CA . ASP A 1 100 ? 42.661 -9.154 -25.632 1.00 62.81 100 ASP A CA 1
ATOM 774 C C . ASP A 1 100 ? 41.329 -9.007 -24.856 1.00 62.81 100 ASP A C 1
ATOM 776 O O . ASP A 1 100 ? 40.860 -9.963 -24.226 1.00 62.81 100 ASP A O 1
ATOM 780 N N . LEU A 1 101 ? 40.679 -7.833 -24.857 1.00 66.56 101 LEU A N 1
ATOM 781 C CA . LEU A 1 101 ? 39.406 -7.664 -24.142 1.00 66.56 101 LEU A CA 1
ATOM 782 C C . LEU A 1 101 ? 38.244 -8.275 -24.940 1.00 66.56 101 LEU A C 1
ATOM 784 O O . LEU A 1 101 ? 37.722 -7.686 -25.893 1.00 66.56 101 LEU A O 1
ATOM 788 N N . SER A 1 102 ? 37.823 -9.472 -24.510 1.00 68.31 102 SER A N 1
ATOM 789 C CA . SER A 1 102 ? 36.748 -10.229 -25.165 1.00 68.31 102 SER A CA 1
ATOM 790 C C . SER A 1 102 ? 35.466 -9.390 -25.354 1.00 68.31 102 SER A C 1
ATOM 792 O O . SER A 1 102 ? 35.088 -8.615 -24.466 1.00 68.31 102 SER A O 1
ATOM 794 N N . PRO A 1 103 ? 34.755 -9.546 -26.492 1.00 65.94 103 PRO A N 1
ATOM 795 C CA . PRO A 1 103 ? 33.716 -8.607 -26.944 1.00 65.94 103 PRO A CA 1
ATOM 796 C C . PRO A 1 103 ? 32.506 -8.479 -26.004 1.00 65.94 103 PRO A C 1
ATOM 798 O O . PRO A 1 103 ? 31.719 -7.547 -26.135 1.00 65.94 103 PRO A O 1
ATOM 801 N N . TYR A 1 104 ? 32.373 -9.382 -25.030 1.00 66.06 104 TYR A N 1
ATOM 802 C CA . TYR A 1 104 ? 31.314 -9.391 -24.022 1.00 66.06 104 TYR A CA 1
ATOM 803 C C . TYR A 1 104 ? 31.451 -8.307 -22.936 1.00 66.06 104 TYR A C 1
ATOM 805 O O . TYR A 1 104 ? 30.486 -8.071 -22.212 1.00 66.06 104 TYR A O 1
ATOM 813 N N . TRP A 1 105 ? 32.609 -7.643 -22.811 1.00 71.62 105 TRP A N 1
ATOM 814 C CA . TRP A 1 105 ? 32.873 -6.642 -21.758 1.00 71.62 105 TRP A CA 1
ATOM 815 C C . TRP A 1 105 ? 32.938 -5.193 -22.264 1.00 71.62 105 TRP A C 1
ATOM 817 O O . TRP A 1 105 ? 33.319 -4.293 -21.515 1.00 71.62 105 TRP A O 1
ATOM 827 N N . ARG A 1 106 ? 32.561 -4.941 -23.524 1.00 77.06 106 ARG A N 1
ATOM 828 C CA . ARG A 1 106 ? 32.587 -3.597 -24.121 1.00 77.06 106 ARG A CA 1
ATOM 829 C C . ARG A 1 106 ? 31.346 -2.791 -23.733 1.00 77.06 106 ARG A C 1
ATOM 831 O O . ARG A 1 106 ? 30.219 -3.271 -23.842 1.00 77.06 106 ARG A O 1
ATOM 838 N N . 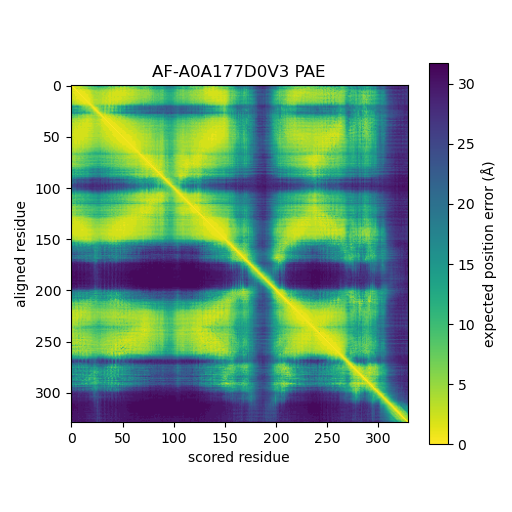LEU A 1 107 ? 31.544 -1.543 -23.303 1.00 81.88 107 LEU A N 1
ATOM 839 C CA . LEU A 1 107 ? 30.442 -0.615 -23.037 1.00 81.88 107 LEU A CA 1
ATOM 840 C C . LEU A 1 107 ? 29.944 -0.025 -24.360 1.00 81.88 107 LEU A C 1
ATOM 842 O O . LEU A 1 107 ? 30.669 0.713 -25.025 1.00 81.88 107 LEU A O 1
ATOM 846 N N . VAL A 1 108 ? 28.691 -0.320 -24.704 1.00 84.44 108 VAL A N 1
ATOM 847 C CA . VAL A 1 108 ? 28.015 0.164 -25.916 1.00 84.44 108 VAL A CA 1
ATOM 848 C C . VAL A 1 108 ? 26.885 1.137 -25.581 1.00 84.44 108 VAL A C 1
ATOM 850 O O . VAL A 1 108 ? 26.252 1.048 -24.527 1.00 84.44 108 VAL A O 1
ATOM 853 N N . THR A 1 109 ? 26.620 2.072 -26.490 1.00 88.00 109 THR A N 1
ATOM 854 C CA . THR A 1 109 ? 25.462 2.974 -26.408 1.00 88.00 109 THR A CA 1
ATOM 855 C C . THR A 1 109 ? 24.153 2.243 -26.734 1.00 88.00 109 THR A C 1
ATOM 857 O O . THR A 1 109 ? 24.143 1.210 -27.402 1.00 88.00 109 THR A O 1
ATOM 860 N N . SER A 1 110 ? 23.011 2.800 -26.318 1.00 85.25 110 SER A N 1
ATOM 861 C CA . SER A 1 110 ? 21.681 2.244 -26.622 1.00 85.25 110 SER A CA 1
ATOM 862 C C . SER A 1 110 ? 21.296 2.284 -28.109 1.00 85.25 110 SER A C 1
ATOM 864 O O . SER A 1 110 ? 20.275 1.711 -28.479 1.00 85.25 110 SER A O 1
ATOM 866 N N . ALA A 1 111 ? 22.095 2.923 -28.969 1.00 86.06 111 ALA A N 1
ATOM 867 C CA . ALA A 1 111 ? 21.870 2.968 -30.415 1.00 86.06 111 ALA A CA 1
ATOM 868 C C . ALA A 1 111 ? 22.155 1.628 -31.130 1.00 86.06 111 ALA A C 1
ATOM 870 O O . ALA A 1 111 ? 21.727 1.446 -32.265 1.00 86.06 111 ALA A O 1
ATOM 871 N N . ILE A 1 112 ? 22.800 0.666 -30.454 1.00 89.06 112 ILE A N 1
ATOM 872 C CA . ILE A 1 112 ? 23.011 -0.705 -30.958 1.00 89.06 112 ILE A CA 1
ATOM 873 C C . ILE A 1 112 ? 21.718 -1.548 -31.023 1.00 89.06 112 ILE A C 1
ATOM 875 O O . ILE A 1 112 ? 21.706 -2.639 -31.595 1.00 89.06 112 ILE A O 1
ATOM 879 N N . CYS A 1 113 ? 20.632 -1.085 -30.397 1.00 90.69 113 CYS A N 1
ATOM 880 C CA . CYS A 1 113 ? 19.358 -1.796 -30.357 1.00 90.69 113 CYS A CA 1
ATOM 881 C C . CYS A 1 113 ? 18.673 -1.794 -31.733 1.00 90.69 113 CYS A C 1
ATOM 883 O O . CYS A 1 113 ? 18.404 -0.734 -32.291 1.00 90.69 113 CYS 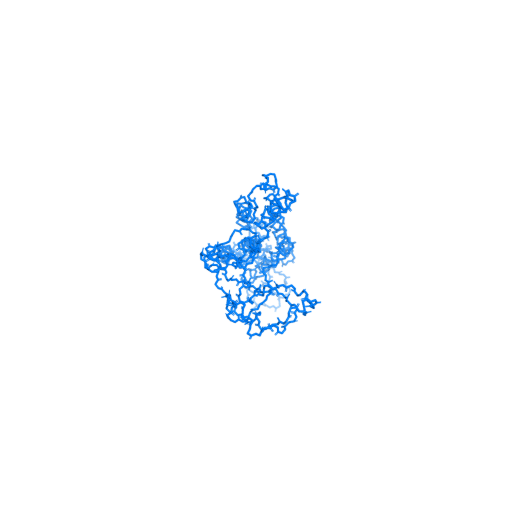A O 1
ATOM 885 N N . GLN A 1 114 ? 18.319 -2.973 -32.253 1.00 90.44 114 GLN A N 1
ATOM 886 C CA . GLN A 1 114 ? 17.576 -3.100 -33.516 1.00 90.44 114 GLN A CA 1
ATOM 887 C C . GLN A 1 114 ? 16.112 -2.646 -33.400 1.00 90.44 114 GLN A C 1
ATOM 889 O O . GLN A 1 114 ? 15.456 -2.382 -34.407 1.00 90.44 114 GLN A O 1
ATOM 894 N N . ASN A 1 115 ? 15.570 -2.594 -32.181 1.00 88.88 115 ASN A N 1
ATOM 895 C CA . ASN A 1 115 ? 14.202 -2.153 -31.944 1.00 88.88 115 ASN A CA 1
ATOM 896 C C . ASN A 1 115 ? 14.069 -0.635 -32.158 1.00 88.88 115 ASN A C 1
ATOM 898 O O . ASN A 1 115 ? 14.701 0.151 -31.457 1.00 88.88 115 ASN A O 1
ATOM 902 N N . THR A 1 116 ? 13.224 -0.225 -33.104 1.00 86.62 116 THR A N 1
ATOM 903 C CA . THR A 1 116 ? 13.011 1.186 -33.464 1.00 86.62 116 THR A CA 1
ATOM 904 C C . THR A 1 116 ? 12.083 1.935 -32.503 1.00 86.62 116 THR A C 1
ATOM 906 O O . THR A 1 116 ? 12.050 3.167 -32.529 1.00 86.62 116 THR A O 1
ATOM 909 N N . ASP A 1 117 ? 11.346 1.221 -31.646 1.00 90.56 117 ASP A N 1
ATOM 910 C CA . ASP A 1 117 ? 10.412 1.807 -30.684 1.00 90.56 117 ASP A CA 1
ATOM 911 C C . ASP A 1 117 ? 11.157 2.453 -29.500 1.00 90.56 117 ASP A C 1
ATOM 913 O O . ASP A 1 117 ? 11.632 1.793 -28.567 1.00 90.56 117 ASP A O 1
ATOM 917 N N . GLN A 1 118 ? 11.232 3.785 -29.543 1.00 87.19 118 GLN A N 1
ATOM 918 C CA . GLN A 1 118 ? 11.876 4.602 -28.518 1.00 87.19 118 GLN A CA 1
ATOM 919 C C . GLN A 1 118 ? 11.177 4.514 -27.154 1.00 87.19 118 GLN A C 1
ATOM 921 O O . GLN A 1 118 ? 11.859 4.606 -26.134 1.00 87.19 118 GLN A O 1
ATOM 926 N N . ASP A 1 119 ? 9.862 4.294 -27.090 1.00 89.38 119 ASP A N 1
ATOM 927 C CA . ASP A 1 119 ? 9.132 4.215 -25.820 1.00 89.38 119 ASP A CA 1
ATOM 928 C C . ASP A 1 119 ? 9.433 2.899 -25.091 1.00 89.38 119 ASP A C 1
ATOM 930 O O . ASP A 1 119 ? 9.658 2.890 -23.874 1.00 89.38 119 ASP A O 1
ATOM 934 N N . ILE A 1 120 ? 9.529 1.786 -25.830 1.00 89.56 120 ILE A N 1
ATOM 935 C CA . ILE A 1 120 ? 9.929 0.480 -25.279 1.00 89.56 120 ILE A CA 1
ATOM 936 C C . ILE A 1 120 ? 11.366 0.523 -24.741 1.00 89.56 120 ILE A C 1
ATOM 938 O O . ILE A 1 120 ? 11.624 0.001 -23.643 1.00 89.56 120 ILE A O 1
ATOM 942 N N . LEU A 1 121 ? 12.287 1.152 -25.483 1.00 89.44 121 LEU A N 1
ATOM 943 C CA . LEU A 1 121 ? 13.676 1.351 -25.059 1.00 89.44 121 LEU A CA 1
ATOM 944 C C . LEU A 1 121 ? 13.756 2.264 -23.831 1.00 89.44 121 LEU A C 1
ATOM 946 O O . LEU A 1 121 ? 14.377 1.896 -22.833 1.00 89.44 121 LEU A O 1
ATOM 950 N N . GLN A 1 122 ? 13.071 3.409 -23.844 1.00 88.62 122 GLN A N 1
ATOM 951 C CA . GLN A 1 122 ? 13.049 4.333 -22.712 1.00 88.62 122 GLN A CA 1
ATOM 952 C C . GLN A 1 122 ? 12.417 3.726 -21.453 1.00 88.62 122 GLN A C 1
ATOM 954 O O . GLN A 1 122 ? 12.910 3.992 -20.358 1.00 88.62 122 GLN A O 1
ATOM 959 N N . ASP A 1 123 ? 11.357 2.912 -21.546 1.00 88.94 123 ASP A N 1
ATOM 960 C CA . ASP A 1 123 ? 10.875 2.163 -20.374 1.00 88.94 123 ASP A CA 1
ATOM 961 C C . ASP A 1 123 ? 11.903 1.122 -19.905 1.00 88.94 123 ASP A C 1
ATOM 963 O O . ASP A 1 123 ? 12.008 0.867 -18.704 1.00 88.94 123 ASP A O 1
ATOM 967 N N . GLY A 1 124 ? 12.707 0.568 -20.817 1.00 89.56 124 GLY A N 1
ATOM 968 C CA . GLY A 1 124 ? 13.837 -0.311 -20.506 1.00 89.56 124 GLY A CA 1
ATOM 969 C C . GLY A 1 124 ? 14.870 0.325 -19.566 1.00 89.56 124 GLY A C 1
ATOM 970 O O . GLY A 1 124 ? 15.436 -0.380 -18.733 1.00 89.56 124 GLY A O 1
ATOM 971 N N . PHE A 1 125 ? 15.040 1.650 -19.615 1.00 89.00 125 PHE A N 1
ATOM 972 C CA . PHE A 1 125 ? 15.905 2.433 -18.717 1.00 89.00 125 PHE A CA 1
ATOM 973 C C . PHE A 1 125 ? 15.176 3.030 -17.494 1.00 89.00 125 PHE A C 1
ATOM 975 O O . PHE A 1 125 ? 15.747 3.816 -16.745 1.00 89.00 125 PHE A O 1
ATOM 982 N N . LYS A 1 126 ? 13.912 2.667 -17.234 1.00 89.31 126 LYS A N 1
ATOM 983 C CA . LYS A 1 126 ? 13.114 3.202 -16.108 1.00 89.31 126 LYS A CA 1
ATOM 984 C C . LYS A 1 126 ? 12.891 2.150 -15.004 1.00 89.31 126 LYS A C 1
ATOM 986 O O . LYS A 1 126 ? 11.771 2.022 -14.491 1.00 89.31 126 LYS A O 1
ATOM 991 N N . SER A 1 127 ? 13.930 1.389 -14.623 1.00 87.81 127 SER A N 1
ATOM 992 C CA . SER A 1 127 ? 13.829 0.321 -13.603 1.00 87.81 127 SER A CA 1
ATOM 993 C C . SER A 1 127 ? 13.688 0.840 -12.170 1.00 87.81 127 SER A C 1
ATOM 995 O O . SER A 1 127 ? 12.840 0.353 -11.422 1.00 87.81 127 SER A O 1
ATOM 997 N N . PHE A 1 128 ? 14.487 1.828 -11.766 1.00 89.56 128 PHE A N 1
ATOM 998 C CA . PHE A 1 128 ? 14.542 2.280 -10.372 1.00 89.56 128 PHE A CA 1
ATOM 999 C C . PHE A 1 128 ? 13.840 3.630 -10.164 1.00 89.56 128 PHE A C 1
ATOM 1001 O O . PHE A 1 128 ? 14.093 4.549 -10.942 1.00 89.56 128 PHE A O 1
ATOM 1008 N N . PRO A 1 129 ? 13.031 3.801 -9.100 1.00 89.12 129 PRO A N 1
ATOM 1009 C CA . PRO A 1 129 ? 12.431 2.774 -8.238 1.00 89.12 129 PRO A CA 1
ATOM 1010 C C . PRO A 1 129 ? 11.188 2.128 -8.883 1.00 89.12 129 PRO A C 1
ATOM 1012 O O . PRO A 1 129 ? 10.601 2.656 -9.834 1.00 89.12 129 PRO A O 1
ATOM 1015 N N . SER A 1 130 ? 10.721 0.995 -8.347 1.00 89.88 130 SER A N 1
ATOM 1016 C CA . SER A 1 130 ? 9.518 0.340 -8.878 1.00 89.88 130 SER A CA 1
ATOM 1017 C C . SER A 1 130 ? 8.230 1.096 -8.529 1.00 89.88 130 SER A C 1
ATOM 1019 O O . SER A 1 130 ? 7.693 0.980 -7.427 1.00 89.88 130 SER A O 1
ATOM 1021 N N . GLY A 1 131 ? 7.682 1.811 -9.517 1.00 88.44 131 GLY A N 1
ATOM 1022 C CA . GLY A 1 131 ? 6.389 2.505 -9.419 1.00 88.44 131 GLY A CA 1
ATOM 1023 C C . GLY A 1 131 ? 5.183 1.579 -9.193 1.00 88.44 131 GLY A C 1
ATOM 1024 O O . GLY A 1 131 ? 4.138 2.018 -8.724 1.00 88.44 131 GLY A O 1
ATOM 1025 N N . HIS A 1 132 ? 5.311 0.282 -9.502 1.00 90.50 132 HIS A N 1
ATOM 1026 C CA . HIS A 1 132 ? 4.284 -0.710 -9.172 1.00 90.50 132 HIS A CA 1
ATOM 1027 C C . HIS A 1 132 ? 4.322 -1.095 -7.690 1.00 90.50 132 HIS A C 1
ATOM 1029 O O . HIS A 1 132 ? 3.260 -1.221 -7.081 1.00 90.50 132 HIS A O 1
ATOM 1035 N N . ALA A 1 133 ? 5.518 -1.244 -7.112 1.00 90.88 133 ALA A N 1
ATOM 1036 C CA . ALA A 1 133 ? 5.686 -1.509 -5.687 1.00 90.88 133 ALA A CA 1
ATOM 1037 C C . ALA A 1 133 ? 5.239 -0.302 -4.848 1.00 90.88 133 ALA A C 1
ATOM 1039 O O . ALA A 1 133 ? 4.378 -0.454 -3.984 1.00 90.88 133 ALA A O 1
ATOM 1040 N N . SER A 1 134 ? 5.739 0.902 -5.156 1.00 92.69 134 SER A N 1
ATOM 1041 C CA . SER A 1 134 ? 5.432 2.120 -4.389 1.00 92.69 134 SER A CA 1
ATOM 1042 C C . SER A 1 134 ? 3.945 2.451 -4.361 1.00 92.69 134 SER A C 1
ATOM 1044 O O . SER A 1 134 ? 3.393 2.667 -3.288 1.00 92.69 134 SER A O 1
ATOM 1046 N N . PHE A 1 135 ? 3.273 2.435 -5.515 1.00 93.12 135 PHE A N 1
ATOM 1047 C CA . PHE A 1 135 ? 1.855 2.777 -5.617 1.00 93.12 135 PHE A CA 1
ATOM 1048 C C . PHE A 1 135 ? 0.958 1.738 -4.928 1.00 93.12 135 PHE A C 1
ATOM 1050 O O . PHE A 1 135 ? -0.063 2.086 -4.339 1.00 93.12 135 PHE A O 1
ATOM 1057 N N . SER A 1 136 ? 1.344 0.458 -4.976 1.00 92.94 136 SER A N 1
ATOM 1058 C CA . SER A 1 136 ? 0.592 -0.611 -4.309 1.00 92.94 136 SER A CA 1
ATOM 1059 C C . SER A 1 136 ? 0.764 -0.543 -2.794 1.00 92.94 136 SER A C 1
ATOM 1061 O O . SER A 1 136 ? -0.230 -0.617 -2.082 1.00 92.94 136 SER A O 1
ATOM 1063 N N . TRP A 1 137 ? 1.988 -0.324 -2.299 1.00 93.31 137 TRP A N 1
ATOM 1064 C CA . TRP A 1 137 ? 2.237 -0.111 -0.872 1.00 93.31 137 TRP A CA 1
ATOM 1065 C C . TRP A 1 137 ? 1.582 1.166 -0.348 1.00 93.31 137 TRP A C 1
ATOM 1067 O O . TRP A 1 137 ? 0.947 1.105 0.696 1.00 93.31 137 TRP A O 1
ATOM 1077 N N . ALA A 1 138 ? 1.656 2.281 -1.078 1.00 94.06 138 ALA A N 1
ATOM 1078 C CA . ALA A 1 138 ? 1.007 3.534 -0.699 1.00 94.06 138 ALA A CA 1
ATOM 1079 C C . ALA A 1 138 ? -0.505 3.339 -0.470 1.00 94.06 138 ALA A C 1
ATOM 1081 O O . ALA A 1 138 ? -1.017 3.569 0.624 1.00 94.06 138 ALA A O 1
ATOM 1082 N N . GLY A 1 139 ? -1.216 2.815 -1.472 1.00 93.12 139 GLY A N 1
ATOM 1083 C CA . GLY A 1 139 ? -2.665 2.631 -1.388 1.00 93.12 139 GLY A CA 1
ATOM 1084 C C . GLY A 1 139 ? -3.123 1.520 -0.440 1.00 93.12 139 GLY A C 1
ATOM 1085 O O . GLY A 1 139 ? -4.055 1.715 0.342 1.00 93.12 139 GLY A O 1
ATOM 1086 N N . LEU A 1 140 ? -2.479 0.348 -0.483 1.00 93.19 140 LEU A N 1
ATOM 1087 C CA . LEU A 1 140 ? -2.895 -0.804 0.324 1.00 93.19 140 LEU A CA 1
ATOM 1088 C C . LEU A 1 140 ? -2.470 -0.667 1.790 1.00 93.19 140 LEU A C 1
ATOM 1090 O O . LEU A 1 140 ? -3.240 -1.062 2.663 1.00 93.19 140 LEU A O 1
ATOM 1094 N N . LEU A 1 141 ? -1.320 -0.047 2.093 1.00 92.88 141 LEU A N 1
ATOM 1095 C CA . LEU A 1 141 ? -0.960 0.252 3.481 1.00 92.88 141 LEU A CA 1
ATOM 1096 C C . LEU A 1 141 ? -1.823 1.382 4.050 1.00 92.88 141 LEU A C 1
ATOM 1098 O O . LEU A 1 141 ? -2.229 1.293 5.206 1.00 92.88 141 LEU A O 1
ATOM 1102 N N . TYR A 1 142 ? -2.177 2.398 3.251 1.00 92.94 142 TYR A N 1
ATOM 1103 C CA . TYR A 1 142 ? -3.171 3.389 3.671 1.00 92.94 142 TYR A CA 1
ATOM 1104 C C . TYR A 1 142 ? -4.508 2.716 4.019 1.00 92.94 142 TYR A C 1
ATOM 1106 O O . TYR A 1 142 ? -5.087 3.009 5.064 1.00 92.94 142 TYR A O 1
ATOM 1114 N N . LEU A 1 143 ? -4.967 1.759 3.200 1.00 91.44 143 LEU A N 1
ATOM 1115 C CA . LEU A 1 143 ? -6.168 0.971 3.489 1.00 91.44 143 LEU A CA 1
ATOM 1116 C C . LEU A 1 143 ? -6.029 0.152 4.784 1.00 91.44 143 LEU A C 1
ATOM 1118 O O . LEU A 1 143 ? -6.926 0.199 5.621 1.00 91.44 143 LEU A O 1
ATOM 1122 N N . THR A 1 144 ? -4.912 -0.550 4.985 1.00 90.44 144 THR A N 1
ATOM 1123 C CA . THR A 1 144 ? -4.588 -1.257 6.238 1.00 90.44 144 THR A CA 1
ATOM 1124 C C . THR A 1 144 ? -4.676 -0.323 7.448 1.00 90.44 144 THR A C 1
ATOM 1126 O O . THR A 1 144 ? -5.353 -0.657 8.418 1.00 90.44 144 THR A O 1
ATOM 1129 N N . LEU A 1 145 ? -4.051 0.859 7.394 1.00 86.06 145 LEU A N 1
ATOM 1130 C CA . LEU A 1 145 ? -4.058 1.837 8.490 1.00 86.06 145 LEU A CA 1
ATOM 1131 C C . LEU A 1 145 ? -5.456 2.427 8.733 1.00 86.06 145 LEU A C 1
ATOM 1133 O O . LEU A 1 145 ? -5.863 2.597 9.881 1.00 86.06 145 LEU A O 1
ATOM 1137 N N . PHE A 1 146 ? -6.223 2.682 7.671 1.00 85.88 146 PHE A N 1
ATOM 1138 C CA . PHE A 1 146 ? -7.613 3.126 7.759 1.00 85.88 146 PHE A CA 1
ATOM 1139 C C . PHE A 1 146 ? -8.521 2.067 8.399 1.00 85.88 146 PHE A C 1
ATOM 1141 O O . PHE A 1 146 ? -9.285 2.378 9.307 1.00 85.88 146 PHE A O 1
ATOM 1148 N N . LEU A 1 147 ? -8.429 0.803 7.978 1.00 84.00 147 LEU A N 1
ATOM 1149 C CA . LEU A 1 147 ? -9.208 -0.286 8.575 1.00 84.00 147 LEU A CA 1
ATOM 1150 C C . LEU A 1 147 ? -8.802 -0.501 10.040 1.00 84.00 147 LEU A C 1
ATOM 1152 O O . LEU A 1 147 ? -9.669 -0.632 10.906 1.00 84.00 147 LEU A O 1
ATOM 1156 N N . ALA A 1 148 ? -7.501 -0.438 10.337 1.00 81.50 148 ALA A N 1
ATOM 1157 C CA . ALA A 1 148 ? -6.990 -0.500 11.699 1.00 81.50 148 ALA A CA 1
ATOM 1158 C C . ALA A 1 148 ? -7.528 0.638 12.582 1.00 81.50 148 ALA A C 1
ATOM 1160 O O . ALA A 1 148 ? -7.915 0.383 13.719 1.00 81.50 148 ALA A O 1
ATOM 1161 N N . SER A 1 149 ? -7.634 1.869 12.074 1.00 78.19 149 SER A N 1
ATOM 1162 C CA . SER A 1 149 ? -8.172 2.995 12.850 1.00 78.19 149 SER A CA 1
ATOM 1163 C C . SER A 1 149 ? -9.686 2.921 13.041 1.00 78.19 149 SER A C 1
ATOM 1165 O O . SER A 1 149 ? -10.186 3.205 14.129 1.00 78.19 149 SER A O 1
ATOM 1167 N N . LYS A 1 150 ? -10.431 2.485 12.017 1.00 78.25 150 LYS A N 1
ATOM 1168 C CA . LYS A 1 150 ? -11.894 2.354 12.075 1.00 78.25 150 LYS A CA 1
ATOM 1169 C C . LYS A 1 150 ? -12.347 1.246 13.023 1.00 78.25 150 LYS A C 1
ATOM 1171 O O . LYS A 1 150 ? -13.319 1.449 13.745 1.00 78.25 150 LYS A O 1
ATOM 1176 N N . PHE A 1 151 ? -11.629 0.126 13.074 1.00 75.31 151 PHE A N 1
ATOM 1177 C CA . PHE A 1 151 ? -11.938 -1.006 13.955 1.00 75.31 151 PHE A CA 1
ATOM 1178 C C . PHE A 1 151 ? -11.067 -1.061 15.228 1.00 75.31 151 PHE A C 1
ATOM 1180 O O . PHE A 1 151 ? -11.101 -2.061 15.935 1.00 75.31 151 PHE A O 1
ATOM 1187 N N . SER A 1 152 ? -10.286 -0.011 15.525 1.00 69.56 152 SER A N 1
ATOM 1188 C CA . SER A 1 152 ? -9.277 0.050 16.606 1.00 69.56 152 SER A CA 1
ATOM 1189 C C . SER A 1 152 ? -8.389 -1.204 16.707 1.00 69.56 152 SER A C 1
ATOM 1191 O O . SER A 1 152 ? -8.062 -1.682 17.795 1.00 69.56 152 SER A O 1
ATOM 1193 N N . VAL A 1 153 ? -7.978 -1.752 15.557 1.00 71.62 153 VAL A N 1
ATOM 1194 C CA . VAL A 1 153 ? -7.011 -2.858 15.467 1.00 71.62 153 VAL A CA 1
ATOM 1195 C C . VAL A 1 153 ? -5.611 -2.285 15.679 1.00 71.62 153 VAL A C 1
ATOM 1197 O O . VAL A 1 153 ? -4.796 -2.153 14.768 1.00 71.62 153 VAL A O 1
ATOM 1200 N N . ALA A 1 154 ? -5.377 -1.876 16.918 1.00 68.38 154 ALA A N 1
ATOM 1201 C CA . ALA A 1 154 ? -4.146 -1.301 17.408 1.00 68.38 154 ALA A CA 1
ATOM 1202 C C . ALA A 1 154 ? -3.298 -2.355 18.125 1.00 68.38 154 ALA A C 1
ATOM 1204 O O . ALA A 1 154 ? -3.828 -3.296 18.722 1.00 68.38 154 ALA A O 1
ATOM 1205 N N . ILE A 1 155 ? -1.984 -2.122 18.180 1.00 65.81 155 ILE A N 1
ATOM 1206 C CA . ILE A 1 155 ? -1.215 -2.554 19.352 1.00 65.81 155 ILE A CA 1
ATOM 1207 C C . ILE A 1 155 ? -1.799 -1.742 20.521 1.00 65.81 155 ILE A C 1
ATOM 1209 O O . ILE A 1 155 ? -1.644 -0.516 20.513 1.00 65.81 155 ILE A O 1
ATOM 1213 N N . PRO A 1 156 ? -2.537 -2.363 21.464 1.00 61.12 156 PRO A N 1
ATOM 1214 C CA . PRO A 1 156 ? -3.239 -1.622 22.504 1.00 61.12 156 PRO A CA 1
ATOM 1215 C C . PRO A 1 156 ? -2.218 -0.992 23.424 1.00 61.12 156 PRO A C 1
ATOM 1217 O O . PRO A 1 156 ? -1.108 -1.502 23.535 1.00 61.12 156 PRO A O 1
ATOM 1220 N N . PHE A 1 157 ? -2.578 0.107 24.079 1.00 60.81 157 PHE A N 1
ATOM 1221 C CA . PHE A 1 157 ? -1.596 0.875 24.822 1.00 60.81 157 PHE A CA 1
ATOM 1222 C C . PHE A 1 157 ? -2.231 1.958 25.713 1.00 60.81 157 PHE A C 1
ATOM 1224 O O . PHE A 1 157 ? -3.188 2.624 25.325 1.00 60.81 157 PHE A O 1
ATOM 1231 N N . LEU A 1 158 ? -1.657 2.135 26.905 1.00 59.59 158 LEU A N 1
ATOM 1232 C CA . LEU A 1 158 ? -2.151 2.997 27.989 1.00 59.59 158 LEU A CA 1
ATOM 1233 C C . LEU A 1 158 ? -1.775 4.481 27.807 1.00 59.59 158 LEU A C 1
ATOM 1235 O O . LEU A 1 158 ? -0.696 4.762 27.289 1.00 59.59 158 LEU A O 1
ATOM 1239 N N . PRO A 1 159 ? -2.590 5.451 28.254 1.00 61.69 159 PRO A N 1
ATOM 1240 C CA . PRO A 1 159 ? -2.233 6.868 28.210 1.00 61.69 159 PRO A CA 1
ATOM 1241 C C . PRO A 1 159 ? -1.191 7.274 29.271 1.00 61.69 159 PRO A C 1
ATOM 1243 O O . PRO A 1 159 ? -1.166 6.750 30.380 1.00 61.69 159 PRO A O 1
ATOM 1246 N N . SER A 1 160 ? -0.364 8.275 28.950 1.00 59.19 160 SER A N 1
ATOM 1247 C CA . SER A 1 160 ? 0.559 8.911 29.901 1.00 59.19 160 SER A CA 1
ATOM 1248 C C . SER A 1 160 ? -0.220 9.574 31.045 1.00 59.19 160 SER A C 1
ATOM 1250 O O . SER A 1 160 ? -0.967 10.524 30.792 1.00 59.19 160 SER A O 1
ATOM 1252 N N . ARG A 1 161 ? -0.026 9.097 32.279 1.00 64.19 161 ARG A N 1
ATOM 1253 C CA . ARG A 1 161 ? -0.638 9.632 33.507 1.00 64.19 161 ARG A CA 1
ATOM 1254 C C . ARG A 1 161 ? 0.406 10.327 34.396 1.00 64.19 161 ARG A C 1
ATOM 1256 O O . ARG A 1 161 ? 1.569 9.923 34.351 1.00 64.19 161 ARG A O 1
ATOM 1263 N N . PRO A 1 162 ? 0.034 11.361 35.179 1.00 67.88 162 PRO A N 1
ATOM 1264 C CA . PRO A 1 162 ? 0.928 11.937 36.182 1.00 67.88 162 PRO A CA 1
ATOM 1265 C C . PRO A 1 162 ? 1.347 10.870 37.203 1.00 67.88 162 PRO A C 1
ATOM 1267 O O . PRO A 1 162 ? 0.607 9.917 37.464 1.00 67.88 162 PRO A O 1
ATOM 1270 N N . PHE A 1 163 ? 2.545 11.027 37.767 1.00 61.38 163 PHE A N 1
ATOM 1271 C CA . PHE A 1 163 ? 3.075 10.102 38.764 1.00 61.38 163 PHE A CA 1
ATOM 1272 C C . PHE A 1 163 ? 2.174 10.083 40.007 1.00 61.38 163 PHE A C 1
ATOM 1274 O O . PHE A 1 163 ? 1.884 11.126 40.588 1.00 61.38 163 PHE A O 1
ATOM 1281 N N . THR A 1 164 ? 1.738 8.891 40.408 1.00 67.19 164 THR A N 1
ATOM 1282 C CA . THR A 1 164 ? 0.936 8.656 41.613 1.00 67.19 164 THR A CA 1
ATOM 1283 C C . THR A 1 164 ? 1.398 7.369 42.278 1.00 67.19 164 THR A C 1
ATOM 1285 O O . THR A 1 164 ? 1.719 6.390 41.602 1.00 67.19 164 THR A O 1
ATOM 1288 N N . THR A 1 165 ? 1.434 7.381 43.607 1.00 62.00 165 THR A N 1
ATOM 1289 C CA . THR A 1 165 ? 1.825 6.247 44.451 1.00 62.00 165 THR A CA 1
ATOM 1290 C C . THR A 1 165 ? 0.640 5.374 44.868 1.00 62.00 165 THR A C 1
ATOM 1292 O O . THR A 1 165 ? 0.852 4.391 45.574 1.00 62.00 165 THR A O 1
ATOM 1295 N N . ASN A 1 166 ? -0.595 5.693 44.445 1.00 65.31 166 ASN A N 1
ATOM 1296 C CA . ASN A 1 166 ? -1.766 4.891 44.805 1.00 65.31 166 ASN A CA 1
ATOM 1297 C C . ASN A 1 166 ? -1.652 3.461 44.200 1.00 65.31 166 ASN A C 1
ATOM 1299 O O . ASN A 1 166 ? -1.622 3.330 42.967 1.00 65.31 166 ASN A O 1
ATOM 1303 N N . PRO A 1 167 ? -1.615 2.393 45.031 1.00 63.91 167 PRO A N 1
ATOM 1304 C CA . PRO A 1 167 ? -1.495 1.008 44.570 1.00 63.91 167 PRO A CA 1
ATOM 1305 C C . PRO A 1 167 ? -2.690 0.517 43.738 1.00 63.91 167 PRO A C 1
ATOM 1307 O O . PRO A 1 167 ? -2.524 -0.410 42.942 1.00 63.91 167 PRO A O 1
ATOM 1310 N N . ASP A 1 168 ? -3.867 1.140 43.854 1.00 60.94 168 ASP A N 1
ATOM 1311 C CA . ASP A 1 168 ? -5.094 0.706 43.176 1.00 60.94 168 ASP A CA 1
ATOM 1312 C C . ASP A 1 168 ? -4.939 0.675 41.648 1.00 60.94 168 ASP A C 1
ATOM 1314 O O . ASP A 1 168 ? -5.447 -0.234 40.989 1.00 60.94 168 ASP A O 1
ATOM 1318 N N . HIS A 1 169 ? -4.154 1.593 41.071 1.00 59.91 169 HIS A N 1
ATOM 1319 C CA . HIS A 1 169 ? -3.904 1.631 39.625 1.00 59.91 169 HIS A CA 1
ATOM 1320 C C . HIS A 1 169 ? -3.113 0.421 39.104 1.00 59.91 169 HIS A C 1
ATOM 1322 O O . HIS A 1 169 ? -3.250 0.059 37.936 1.00 59.91 169 HIS A O 1
ATOM 1328 N N . VAL A 1 170 ? -2.270 -0.186 39.946 1.00 58.81 170 VAL A N 1
ATOM 1329 C CA . VAL A 1 170 ? -1.372 -1.303 39.586 1.00 58.81 170 VAL A CA 1
ATOM 1330 C C . VAL A 1 170 ? -1.907 -2.640 40.128 1.00 58.81 170 VAL A C 1
ATOM 1332 O O . VAL A 1 170 ? -1.345 -3.703 39.869 1.00 58.81 170 VAL A O 1
ATOM 1335 N N . SER A 1 171 ? -3.022 -2.607 40.863 1.00 56.94 171 SER A N 1
ATOM 1336 C CA . SER A 1 171 ? -3.649 -3.783 41.458 1.00 56.94 171 SER A CA 1
ATOM 1337 C C . SER A 1 171 ? -4.058 -4.822 40.397 1.00 56.94 171 SER A C 1
ATOM 1339 O O . SER A 1 171 ? -4.788 -4.545 39.443 1.00 56.94 171 SER A O 1
ATOM 1341 N N . ALA A 1 172 ? -3.590 -6.066 40.558 1.00 50.38 172 ALA A N 1
ATOM 1342 C CA . ALA A 1 172 ? -3.965 -7.174 39.670 1.00 50.38 172 ALA A CA 1
ATOM 1343 C C . ALA A 1 172 ? -5.447 -7.565 39.830 1.00 50.38 172 ALA A C 1
ATOM 1345 O O . ALA A 1 172 ? -6.103 -7.997 38.874 1.00 50.38 172 ALA A O 1
ATOM 1346 N N . THR A 1 173 ? -5.961 -7.384 41.048 1.00 51.09 173 THR A N 1
ATOM 1347 C CA . THR A 1 173 ? -7.373 -7.414 41.421 1.00 51.09 173 THR A CA 1
ATOM 1348 C C . THR A 1 173 ? -7.891 -5.983 41.496 1.00 51.09 173 THR A C 1
ATOM 1350 O O . THR A 1 173 ? -7.615 -5.292 42.476 1.00 51.09 173 THR A O 1
ATOM 1353 N N . ALA A 1 174 ? -8.702 -5.559 40.523 1.00 46.88 174 ALA A N 1
ATOM 1354 C CA . ALA A 1 174 ? -9.583 -4.418 40.754 1.00 46.88 174 ALA A CA 1
ATOM 1355 C C . ALA A 1 174 ? -10.403 -4.717 42.019 1.00 46.88 174 ALA A C 1
ATOM 1357 O O . ALA A 1 174 ? -11.028 -5.780 42.087 1.00 46.88 174 ALA A O 1
ATOM 1358 N N . GLN A 1 175 ? -10.396 -3.824 43.014 1.00 44.31 175 GLN A N 1
ATOM 1359 C CA . GLN A 1 175 ? -11.264 -3.951 44.188 1.00 44.31 175 GLN A CA 1
ATOM 1360 C C . GLN A 1 175 ? -12.718 -3.660 43.788 1.00 44.31 175 GLN A C 1
ATOM 1362 O O . GLN A 1 175 ? -13.295 -2.641 44.151 1.00 44.31 175 GLN A O 1
ATOM 1367 N N . SER A 1 176 ? -13.332 -4.568 43.029 1.00 45.72 176 SER A N 1
ATOM 1368 C CA . SER A 1 176 ? -14.688 -4.394 42.500 1.00 45.72 176 SER A CA 1
ATOM 1369 C C . SER A 1 176 ? -15.760 -4.333 43.592 1.00 45.72 176 SER A C 1
ATOM 1371 O O . SER A 1 176 ? -16.872 -3.897 43.319 1.00 45.72 176 SER A O 1
ATOM 1373 N N . ASN A 1 177 ? -15.449 -4.754 44.826 1.00 40.50 177 ASN A N 1
ATOM 1374 C CA . ASN A 1 177 ? -16.341 -4.668 45.983 1.00 40.50 177 ASN A CA 1
ATOM 1375 C C . ASN A 1 177 ? -15.577 -4.530 47.316 1.00 40.50 177 ASN A C 1
ATOM 1377 O O . ASN A 1 177 ? -15.688 -5.406 48.180 1.00 40.50 177 ASN A O 1
ATOM 1381 N N . LEU A 1 178 ? -14.882 -3.411 47.563 1.00 39.94 178 LEU A N 1
ATOM 1382 C CA . LEU A 1 178 ? -14.702 -2.993 48.960 1.00 39.94 178 LEU A CA 1
ATOM 1383 C C . LEU A 1 178 ? -16.012 -2.360 49.450 1.00 39.94 178 LEU A C 1
ATOM 1385 O O . LEU A 1 178 ? -16.197 -1.147 49.461 1.00 39.94 178 LEU A O 1
ATOM 1389 N N . LYS A 1 179 ? -16.963 -3.220 49.836 1.00 37.84 179 LYS A N 1
ATOM 1390 C CA . LYS A 1 179 ? -18.154 -2.815 50.594 1.00 37.84 179 LYS A CA 1
ATOM 1391 C C . LYS A 1 179 ? -17.668 -2.004 51.793 1.00 37.84 179 LYS A C 1
ATOM 1393 O O . LYS A 1 179 ? -16.966 -2.583 52.619 1.00 37.84 179 LYS A O 1
ATOM 1398 N N . ASN A 1 180 ? -18.035 -0.718 51.866 1.00 38.38 180 ASN A N 1
ATOM 1399 C CA . ASN A 1 180 ? -17.559 0.231 52.880 1.00 38.38 180 ASN A CA 1
ATOM 1400 C C . ASN A 1 180 ? -17.543 -0.409 54.274 1.00 38.38 180 ASN A C 1
ATOM 1402 O O . ASN A 1 180 ? -18.573 -0.548 54.935 1.00 38.38 180 ASN A O 1
ATOM 1406 N N . ARG A 1 181 ? -16.350 -0.832 54.699 1.00 39.44 181 ARG A N 1
ATOM 1407 C CA . ARG A 1 181 ? -16.083 -1.384 56.021 1.00 39.44 181 ARG A CA 1
ATOM 1408 C C . ARG A 1 181 ? -15.231 -0.360 56.750 1.00 39.44 181 ARG A C 1
ATOM 1410 O O . ARG A 1 181 ? -14.036 -0.537 56.957 1.00 39.44 181 ARG A O 1
ATOM 1417 N N . SER A 1 182 ? -15.886 0.734 57.128 1.00 39.94 182 SER A N 1
ATOM 1418 C CA . SER A 1 182 ? -15.411 1.622 58.181 1.00 39.94 182 SER A CA 1
ATOM 1419 C C . SER A 1 182 ? -15.320 0.802 59.472 1.00 39.94 182 SER A C 1
ATOM 1421 O O . SER A 1 182 ? -16.307 0.624 60.182 1.00 39.94 182 SER A O 1
ATOM 1423 N N . ILE A 1 183 ? -14.139 0.240 59.740 1.00 45.00 183 ILE A N 1
ATOM 1424 C CA . ILE A 1 183 ? -13.846 -0.545 60.954 1.00 45.00 183 ILE A CA 1
ATOM 1425 C C . ILE A 1 183 ? -13.703 0.376 62.188 1.00 45.00 183 ILE A C 1
ATOM 1427 O O . ILE A 1 183 ? -13.616 -0.097 63.316 1.00 45.00 183 ILE A O 1
ATOM 1431 N N . LEU A 1 184 ? -13.747 1.698 61.988 1.00 48.19 184 LEU A N 1
ATOM 1432 C CA . LEU A 1 184 ? -13.671 2.716 63.031 1.00 48.19 184 LEU A CA 1
ATOM 1433 C C . LEU A 1 184 ? -14.910 3.628 62.984 1.00 48.19 184 LEU A C 1
ATOM 1435 O O . LEU A 1 184 ? -15.265 4.097 61.898 1.00 48.19 184 LEU A O 1
ATOM 1439 N N . PRO A 1 185 ? -15.559 3.912 64.130 1.00 40.56 185 PRO A N 1
ATOM 1440 C CA . PRO A 1 185 ? -16.616 4.911 64.208 1.00 40.56 185 PRO A CA 1
ATOM 1441 C C . PRO A 1 185 ? -15.993 6.314 64.178 1.00 40.56 185 PRO A C 1
ATOM 1443 O O . PRO A 1 185 ? -15.489 6.795 65.193 1.00 40.56 185 PRO A O 1
ATOM 1446 N N . LEU A 1 186 ? -16.016 6.983 63.020 1.00 44.78 186 LEU A N 1
ATOM 1447 C CA . LEU A 1 186 ? -15.693 8.411 62.967 1.00 44.78 186 LEU A CA 1
ATOM 1448 C C . LEU A 1 186 ? -16.829 9.231 63.589 1.00 44.78 186 LEU A C 1
ATOM 1450 O O . LEU A 1 186 ? -18.003 9.034 63.276 1.00 44.78 186 LEU A O 1
ATOM 1454 N N . ASN A 1 187 ? -16.464 10.176 64.456 1.00 42.44 187 ASN A N 1
ATOM 1455 C CA . ASN A 1 187 ? -17.409 11.108 65.060 1.00 42.44 187 ASN A CA 1
ATOM 1456 C C . ASN A 1 187 ? -17.968 12.083 64.014 1.00 42.44 187 ASN A C 1
ATOM 1458 O O . ASN A 1 187 ? -17.245 12.593 63.160 1.00 42.44 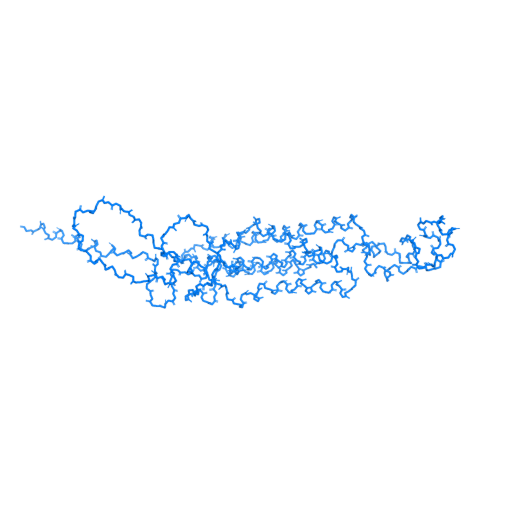187 ASN A O 1
ATOM 1462 N N . ALA A 1 188 ? -19.254 12.415 64.138 1.00 45.19 188 ALA A N 1
ATOM 1463 C CA . ALA A 1 188 ? -20.005 13.253 63.198 1.00 45.19 188 ALA A CA 1
ATOM 1464 C C . ALA A 1 188 ? -19.656 14.765 63.244 1.00 45.19 188 ALA A C 1
ATOM 1466 O O . ALA A 1 188 ? -20.534 15.604 63.062 1.00 45.19 188 ALA A O 1
ATOM 1467 N N . LYS A 1 189 ? -18.398 15.127 63.537 1.00 42.81 189 LYS A N 1
ATOM 1468 C CA . LYS A 1 189 ? -17.919 16.523 63.614 1.00 42.81 189 LYS A CA 1
ATOM 1469 C C . LYS A 1 189 ? -16.742 16.863 62.694 1.00 42.81 189 LYS A C 1
ATOM 1471 O O . LYS A 1 189 ? -16.508 18.046 62.475 1.00 42.81 189 LYS A O 1
ATOM 1476 N N . ASP A 1 190 ? -16.083 15.877 62.084 1.00 38.97 190 ASP A N 1
ATOM 1477 C CA . ASP A 1 190 ? -14.954 16.111 61.160 1.00 38.97 190 ASP A CA 1
ATOM 1478 C C . ASP A 1 190 ? -15.386 16.246 59.684 1.00 38.97 190 ASP A C 1
ATOM 1480 O O . ASP A 1 190 ? -14.563 16.266 58.770 1.00 38.97 190 ASP A O 1
ATOM 1484 N N . SER A 1 191 ? -16.691 16.373 59.422 1.00 42.06 191 SER A N 1
ATOM 1485 C CA . SER A 1 191 ? -17.310 16.374 58.087 1.00 42.06 191 SER A CA 1
ATOM 1486 C C . SER A 1 191 ? -17.083 17.653 57.263 1.00 42.06 191 SER A C 1
ATOM 1488 O O . SER A 1 191 ? -17.936 18.019 56.459 1.00 42.06 191 SER A O 1
ATOM 1490 N N . ASN A 1 192 ? -15.964 18.352 57.471 1.00 38.78 192 ASN A N 1
ATOM 1491 C CA . ASN A 1 192 ? -15.631 19.610 56.796 1.00 38.78 192 ASN A CA 1
ATOM 1492 C C . ASN A 1 192 ? -14.203 19.650 56.213 1.00 38.78 192 ASN A C 1
ATOM 1494 O O . ASN A 1 192 ? -13.721 20.721 55.845 1.00 38.78 192 ASN A O 1
ATOM 1498 N N . VAL A 1 193 ? -13.521 18.501 56.103 1.00 36.62 193 VAL A N 1
ATOM 1499 C CA . VAL A 1 193 ? -12.198 18.399 55.463 1.00 36.62 193 VAL A CA 1
ATOM 1500 C C . VAL A 1 193 ? -12.251 17.475 54.244 1.00 36.62 193 VAL A C 1
ATOM 1502 O O . VAL A 1 193 ? -12.562 16.293 54.340 1.00 36.62 193 VAL A O 1
ATOM 1505 N N . SER A 1 194 ? -11.888 18.047 53.093 1.00 31.64 194 SER A N 1
ATOM 1506 C CA . SER A 1 194 ? -11.675 17.400 51.791 1.00 31.64 194 SER A CA 1
ATOM 1507 C C . SER A 1 194 ? -12.853 16.624 51.178 1.00 31.64 194 SER A C 1
ATOM 1509 O O . SER A 1 194 ? -12.974 15.408 51.297 1.00 31.64 194 SER A O 1
ATOM 1511 N N . SER A 1 195 ? -13.612 17.337 50.342 1.00 33.16 195 SER A N 1
ATOM 1512 C CA . SER A 1 195 ? -14.268 16.759 49.164 1.00 33.16 195 SER A CA 1
ATOM 1513 C C . SER A 1 195 ? -13.204 16.285 48.158 1.00 33.16 195 SER A C 1
ATOM 1515 O O . SER A 1 195 ? -12.971 16.939 47.140 1.00 33.16 195 SER A O 1
ATOM 1517 N N . TYR A 1 196 ? -12.540 15.161 48.440 1.00 37.03 196 TYR A N 1
ATOM 1518 C CA . TYR A 1 196 ? -11.854 14.414 47.387 1.00 37.03 196 TYR A CA 1
ATOM 1519 C C . TYR A 1 196 ? -12.906 13.856 46.430 1.00 37.03 196 TYR A C 1
ATOM 1521 O O . TYR A 1 196 ? -13.900 13.269 46.860 1.00 37.03 196 TYR A O 1
ATOM 1529 N N . SER A 1 197 ? -12.690 14.058 45.133 1.00 35.59 197 SER A N 1
ATOM 1530 C CA . SER A 1 197 ? -13.416 13.343 44.091 1.00 35.59 197 SER A CA 1
ATOM 1531 C C . SER A 1 197 ? -13.313 11.838 44.344 1.00 35.59 197 SER A C 1
ATOM 1533 O O . SER A 1 197 ? -12.219 11.315 44.554 1.00 35.59 197 SER A O 1
ATOM 1535 N N . ASP A 1 198 ? -14.451 11.138 44.296 1.00 41.31 198 ASP A N 1
ATOM 1536 C CA . ASP A 1 198 ? -14.507 9.672 44.219 1.00 41.31 198 ASP A CA 1
ATOM 1537 C C . ASP A 1 198 ? -14.055 9.239 42.811 1.00 41.31 198 ASP A C 1
ATOM 1539 O O . ASP A 1 198 ? -14.835 8.789 41.965 1.00 41.31 198 ASP A O 1
ATOM 1543 N N . ASP A 1 199 ? -12.778 9.501 42.518 1.00 45.28 199 ASP A N 1
ATOM 1544 C CA . ASP A 1 199 ? -12.116 9.167 41.267 1.00 45.28 199 ASP A CA 1
ATOM 1545 C C . ASP A 1 199 ? -11.963 7.652 41.198 1.00 45.28 199 ASP A C 1
ATOM 1547 O O . ASP A 1 199 ? -10.967 7.078 41.635 1.00 45.28 199 ASP A O 1
ATOM 1551 N N . ARG A 1 200 ? -12.987 7.002 40.636 1.00 56.47 200 ARG A N 1
ATOM 1552 C CA . ARG A 1 200 ? -13.039 5.561 40.368 1.00 56.47 200 ARG A CA 1
ATOM 1553 C C . ARG A 1 200 ? -11.799 5.111 39.594 1.00 56.47 200 ARG A C 1
ATOM 1555 O O . ARG A 1 200 ? -11.757 5.170 38.362 1.00 56.47 200 ARG A O 1
ATOM 1562 N N . VAL A 1 201 ? -10.793 4.640 40.328 1.00 58.06 201 VAL A N 1
ATOM 1563 C CA . VAL A 1 201 ? -9.521 4.174 39.779 1.00 58.06 201 VAL A CA 1
ATOM 1564 C C . VAL A 1 201 ? -9.762 2.923 38.940 1.00 58.06 201 VAL A C 1
ATOM 1566 O O . VAL A 1 201 ? -9.991 1.838 39.466 1.00 58.06 201 VAL A O 1
ATOM 1569 N N . VAL A 1 202 ? -9.683 3.065 37.616 1.00 61.81 202 VAL A N 1
ATOM 1570 C CA . VAL A 1 202 ? -9.636 1.928 36.688 1.00 61.81 202 VAL A CA 1
ATOM 1571 C C . VAL A 1 202 ? -8.193 1.411 36.648 1.00 61.81 202 VAL A C 1
ATOM 1573 O O . VAL A 1 202 ? -7.324 2.135 36.143 1.00 61.81 202 VAL A O 1
ATOM 1576 N N . PRO A 1 203 ? -7.900 0.186 37.133 1.00 64.38 203 PRO A N 1
ATOM 1577 C CA . PRO A 1 203 ? -6.540 -0.336 37.114 1.00 64.38 203 PRO A CA 1
ATOM 1578 C C . PRO A 1 203 ? -6.024 -0.463 35.684 1.00 64.38 203 PRO A C 1
ATOM 1580 O O . PRO A 1 203 ? -6.785 -0.772 34.763 1.00 64.38 203 PRO A O 1
ATOM 1583 N N . ASP A 1 204 ? -4.722 -0.265 35.500 1.00 63.78 204 ASP A N 1
ATOM 1584 C CA . ASP A 1 204 ? -4.070 -0.160 34.190 1.00 63.78 204 ASP A CA 1
ATOM 1585 C C . ASP A 1 204 ? -4.386 -1.366 33.276 1.00 63.78 204 ASP A C 1
ATOM 1587 O O . ASP A 1 204 ? -4.633 -1.206 32.079 1.00 63.78 204 ASP A O 1
ATOM 1591 N N . ARG A 1 205 ? -4.533 -2.569 33.853 1.00 55.28 205 ARG A N 1
ATOM 1592 C CA . ARG A 1 205 ? -4.941 -3.805 33.154 1.00 55.28 205 ARG A CA 1
ATOM 1593 C C . ARG A 1 205 ? -6.282 -3.706 32.407 1.00 55.28 205 ARG A C 1
ATOM 1595 O O . ARG A 1 205 ? -6.463 -4.398 31.407 1.00 55.28 205 ARG A O 1
ATOM 1602 N N . TYR A 1 206 ? -7.215 -2.878 32.880 1.00 60.62 206 TYR A N 1
ATOM 1603 C CA . TYR A 1 206 ? -8.572 -2.734 32.336 1.00 60.62 206 TYR A CA 1
ATOM 1604 C C . TYR A 1 206 ? -8.744 -1.504 31.431 1.00 60.62 206 TYR A C 1
ATOM 1606 O O . TYR A 1 206 ? -9.844 -1.234 30.961 1.00 60.62 206 TYR A O 1
ATOM 1614 N N . GLN A 1 207 ? -7.682 -0.751 31.138 1.00 63.31 207 GLN A N 1
ATOM 1615 C CA . GLN A 1 207 ? -7.793 0.436 30.279 1.00 63.31 207 GLN A CA 1
ATOM 1616 C C . GLN A 1 207 ? -7.771 0.089 28.773 1.00 63.31 207 GLN A C 1
ATOM 1618 O O . GLN A 1 207 ? -8.317 0.832 27.953 1.00 63.31 207 GLN A O 1
ATOM 1623 N N . ALA A 1 208 ? -7.202 -1.060 28.384 1.00 64.44 208 ALA A N 1
ATOM 1624 C CA . ALA A 1 208 ? -7.234 -1.550 27.004 1.00 64.44 208 ALA A CA 1
ATOM 1625 C C . ALA A 1 208 ? -7.255 -3.086 26.911 1.00 64.44 208 ALA A C 1
ATOM 1627 O O . ALA A 1 208 ? -6.903 -3.790 27.855 1.00 64.44 208 ALA A O 1
ATOM 1628 N N . ALA A 1 209 ? -7.676 -3.599 25.752 1.00 62.69 209 ALA A N 1
ATOM 1629 C CA . ALA A 1 209 ? -7.674 -5.022 25.430 1.00 62.69 209 ALA A CA 1
ATOM 1630 C C . ALA A 1 209 ? -7.237 -5.257 23.980 1.00 62.69 209 ALA A C 1
ATOM 1632 O O . ALA A 1 209 ? -7.468 -4.414 23.112 1.00 62.69 209 ALA A O 1
ATOM 1633 N N . ALA A 1 210 ? -6.606 -6.406 23.727 1.00 67.62 210 ALA A N 1
ATOM 1634 C CA . ALA A 1 210 ? -6.175 -6.792 22.388 1.00 67.62 210 ALA A CA 1
ATOM 1635 C C . ALA A 1 210 ? -7.376 -7.003 21.442 1.00 67.62 210 ALA A C 1
ATOM 1637 O O . ALA A 1 210 ? -8.372 -7.615 21.854 1.00 67.62 210 ALA A O 1
ATOM 1638 N N . PRO A 1 211 ? -7.287 -6.543 20.179 1.00 69.62 211 PRO A N 1
ATOM 1639 C CA . PRO A 1 211 ? -8.315 -6.800 19.179 1.00 69.62 211 PRO A CA 1
ATOM 1640 C C . PRO A 1 211 ? -8.432 -8.309 18.878 1.00 69.62 211 PRO A C 1
ATOM 1642 O O . PRO A 1 211 ? -7.459 -9.056 19.015 1.00 69.62 211 PRO A O 1
ATOM 1645 N N . PRO A 1 212 ? -9.612 -8.797 18.455 1.00 73.81 212 PRO A N 1
ATOM 1646 C CA . PRO A 1 212 ? -9.801 -10.196 18.084 1.00 73.81 212 PRO A CA 1
ATOM 1647 C C . PRO A 1 212 ? -8.910 -10.603 16.903 1.00 73.81 212 PRO A C 1
ATOM 1649 O O . PRO A 1 212 ? -8.818 -9.879 15.914 1.00 73.81 212 PRO A O 1
ATOM 1652 N N . VAL A 1 213 ? -8.332 -11.807 16.950 1.00 77.00 213 VAL A N 1
ATOM 1653 C CA . VAL A 1 213 ? -7.365 -12.297 15.944 1.00 77.00 213 VAL A CA 1
ATOM 1654 C C . VAL A 1 213 ? -7.912 -12.259 14.508 1.00 77.00 213 VAL A C 1
ATOM 1656 O O . VAL A 1 213 ? -7.185 -11.890 13.593 1.00 77.00 213 VAL A O 1
ATOM 1659 N N . TYR A 1 214 ? -9.202 -12.534 14.284 1.00 78.06 214 TYR A N 1
ATOM 1660 C CA . TYR A 1 214 ? -9.797 -12.442 12.940 1.00 78.06 214 TYR A CA 1
ATOM 1661 C C . TYR A 1 214 ? -9.818 -11.013 12.366 1.00 78.06 214 TYR A C 1
ATOM 1663 O O . TYR A 1 214 ? -9.802 -10.847 11.149 1.00 78.06 214 TYR A O 1
ATOM 1671 N N . SER A 1 215 ? -9.794 -9.970 13.205 1.00 76.06 215 SER A N 1
ATOM 1672 C CA . SER A 1 215 ? -9.673 -8.584 12.725 1.00 76.06 215 SER A CA 1
ATOM 1673 C C . SER A 1 215 ? -8.269 -8.272 12.193 1.00 76.06 215 SER A C 1
ATOM 1675 O O . SER A 1 215 ? -8.135 -7.449 11.289 1.00 76.06 215 SER A O 1
ATOM 1677 N N . LEU A 1 216 ? -7.236 -8.996 12.652 1.00 76.94 216 LEU A N 1
ATOM 1678 C CA . LEU A 1 216 ? -5.898 -8.926 12.059 1.00 76.94 216 LEU A CA 1
ATOM 1679 C C . LEU A 1 216 ? -5.911 -9.467 10.627 1.00 76.94 216 LEU A C 1
ATOM 1681 O O . LEU A 1 216 ? -5.289 -8.865 9.763 1.00 76.94 216 LEU A O 1
ATOM 1685 N N . ILE A 1 217 ? -6.660 -10.541 10.340 1.00 81.81 217 ILE A N 1
ATOM 1686 C CA . ILE A 1 217 ? -6.770 -11.103 8.980 1.00 81.81 217 ILE A CA 1
ATOM 1687 C C . ILE A 1 217 ? -7.270 -10.028 8.003 1.00 81.81 217 ILE A C 1
ATOM 1689 O O . ILE A 1 217 ? -6.647 -9.793 6.970 1.00 81.81 217 ILE A O 1
ATOM 1693 N N . LEU A 1 218 ? -8.334 -9.306 8.373 1.00 81.62 218 LEU A N 1
ATOM 1694 C CA . LEU A 1 218 ? -8.899 -8.208 7.580 1.00 81.62 218 LEU A CA 1
ATOM 1695 C C . LEU A 1 218 ? -7.875 -7.088 7.305 1.00 81.62 218 LEU A C 1
ATOM 1697 O O . LEU A 1 218 ? -7.836 -6.543 6.204 1.00 81.62 218 LEU A O 1
ATOM 1701 N N . VAL A 1 219 ? -7.025 -6.767 8.284 1.00 82.75 219 VAL A N 1
ATOM 1702 C CA . VAL A 1 219 ? -5.997 -5.713 8.194 1.00 82.75 219 VAL A CA 1
ATOM 1703 C C . VAL A 1 219 ? -4.729 -6.181 7.454 1.00 82.75 219 VAL A C 1
ATOM 1705 O O . VAL A 1 219 ? -4.043 -5.360 6.839 1.00 82.75 219 VAL A O 1
ATOM 1708 N N . LEU A 1 220 ? -4.435 -7.487 7.454 1.00 86.06 220 LEU A N 1
ATOM 1709 C CA . LEU A 1 220 ? -3.281 -8.104 6.786 1.00 86.06 220 LEU A CA 1
ATOM 1710 C C . LEU A 1 220 ? -3.522 -8.432 5.303 1.00 86.06 220 LEU A C 1
ATOM 1712 O O . LEU A 1 220 ? -2.561 -8.449 4.535 1.00 86.06 220 LEU A O 1
ATOM 1716 N N . VAL A 1 221 ? -4.767 -8.654 4.865 1.00 90.69 221 VAL A N 1
ATOM 1717 C CA . VAL A 1 221 ? -5.092 -8.951 3.451 1.00 90.69 221 VAL A CA 1
ATOM 1718 C C . VAL A 1 221 ? -4.560 -7.890 2.463 1.00 90.69 221 VAL A C 1
ATOM 1720 O O . VAL A 1 221 ? -3.946 -8.282 1.463 1.00 90.69 221 VAL A O 1
ATOM 1723 N N . PRO A 1 222 ? -4.688 -6.566 2.707 1.00 89.88 222 PRO A N 1
ATOM 1724 C CA . PRO A 1 222 ? -4.084 -5.559 1.831 1.00 89.88 222 PRO A CA 1
ATOM 1725 C C . PRO A 1 222 ? -2.548 -5.624 1.808 1.00 89.88 222 PRO A C 1
ATOM 1727 O O . PRO A 1 222 ? -1.954 -5.463 0.742 1.00 89.88 222 PRO A O 1
ATOM 1730 N N . ILE A 1 223 ? -1.896 -5.937 2.937 1.00 90.44 223 ILE A N 1
ATOM 1731 C CA . ILE A 1 223 ? -0.433 -6.118 3.005 1.00 90.44 223 ILE A CA 1
ATOM 1732 C C . ILE A 1 223 ? -0.002 -7.332 2.172 1.00 90.44 223 ILE A C 1
ATOM 1734 O O . ILE A 1 223 ? 0.900 -7.220 1.343 1.00 90.44 223 ILE A O 1
ATOM 1738 N N . GLY A 1 224 ? -0.677 -8.476 2.330 1.00 89.56 224 GLY A N 1
ATOM 1739 C CA . GLY A 1 224 ? -0.418 -9.676 1.528 1.00 89.56 224 GLY A CA 1
ATOM 1740 C C . GLY A 1 224 ? -0.596 -9.419 0.027 1.00 89.56 224 GLY A C 1
ATOM 1741 O O . GLY A 1 224 ? 0.222 -9.851 -0.782 1.00 89.56 224 GLY A O 1
ATOM 1742 N N . THR A 1 225 ? -1.604 -8.620 -0.336 1.00 90.94 225 THR A N 1
ATOM 1743 C CA . THR A 1 225 ? -1.840 -8.173 -1.719 1.00 90.94 225 THR A CA 1
ATOM 1744 C C . THR A 1 225 ? -0.696 -7.286 -2.233 1.00 90.94 225 THR A C 1
ATOM 1746 O O . THR A 1 225 ? -0.244 -7.466 -3.363 1.00 90.94 225 THR A O 1
ATOM 1749 N N . ALA A 1 226 ? -0.173 -6.362 -1.417 1.00 90.88 226 ALA A N 1
ATOM 1750 C CA . ALA A 1 226 ? 0.965 -5.513 -1.786 1.00 90.88 226 ALA A CA 1
ATOM 1751 C C . ALA A 1 226 ? 2.254 -6.329 -1.994 1.00 90.88 226 ALA A C 1
ATOM 1753 O O . ALA A 1 226 ? 2.970 -6.110 -2.977 1.00 90.88 226 ALA A O 1
ATOM 1754 N N . ILE A 1 227 ? 2.514 -7.305 -1.115 1.00 91.44 227 ILE A N 1
ATOM 1755 C CA . ILE A 1 227 ? 3.631 -8.252 -1.242 1.00 91.44 227 ILE A CA 1
ATOM 1756 C C . ILE A 1 227 ? 3.489 -9.063 -2.534 1.00 91.44 227 ILE A C 1
ATOM 1758 O O . ILE A 1 227 ? 4.428 -9.098 -3.324 1.00 91.44 227 ILE A O 1
ATOM 1762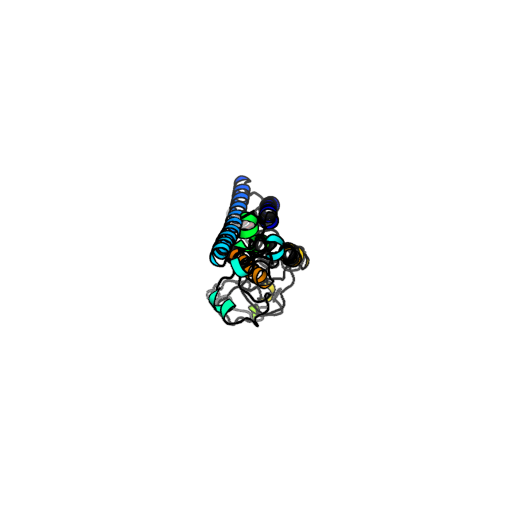 N N . TYR A 1 228 ? 2.309 -9.631 -2.805 1.00 92.75 228 TYR A N 1
ATOM 1763 C CA . TYR A 1 228 ? 2.050 -10.396 -4.027 1.00 92.75 228 TYR A CA 1
ATOM 1764 C C . TYR A 1 228 ? 2.290 -9.565 -5.297 1.00 92.75 228 TYR A C 1
ATOM 1766 O O . TYR A 1 228 ? 2.983 -10.014 -6.211 1.00 92.75 228 TYR A O 1
ATOM 1774 N N . VAL A 1 229 ? 1.811 -8.313 -5.345 1.00 90.50 229 VAL A N 1
ATOM 1775 C CA . VAL A 1 229 ? 2.087 -7.415 -6.480 1.00 90.50 229 VAL A CA 1
ATOM 1776 C C . VAL A 1 229 ? 3.591 -7.173 -6.646 1.00 90.50 229 VAL A C 1
ATOM 1778 O O . VAL A 1 229 ? 4.071 -7.178 -7.780 1.00 90.50 229 VAL A O 1
ATOM 1781 N N . CYS A 1 230 ? 4.354 -7.031 -5.558 1.00 90.50 230 CYS A N 1
ATOM 1782 C CA . CYS A 1 230 ? 5.814 -6.956 -5.639 1.00 90.50 230 CYS A CA 1
ATOM 1783 C C . CYS A 1 230 ? 6.411 -8.257 -6.203 1.00 90.50 230 CYS A C 1
ATOM 1785 O O . CYS A 1 230 ? 7.161 -8.191 -7.174 1.00 90.50 230 CYS A O 1
ATOM 1787 N N . SER A 1 231 ? 6.020 -9.429 -5.692 1.00 89.94 231 SER A N 1
ATOM 1788 C CA . SER A 1 231 ? 6.482 -10.729 -6.197 1.00 89.94 231 SER A CA 1
ATOM 1789 C C . SER A 1 231 ? 6.249 -10.894 -7.704 1.00 89.94 231 SER A C 1
ATOM 1791 O O . SER A 1 231 ? 7.184 -11.283 -8.401 1.00 89.94 231 SER A O 1
ATOM 1793 N N . THR A 1 232 ? 5.086 -10.489 -8.241 1.00 91.56 232 THR A N 1
ATOM 1794 C CA . THR A 1 232 ? 4.845 -10.540 -9.703 1.00 91.56 232 THR A CA 1
ATOM 1795 C C . THR A 1 232 ? 5.828 -9.680 -10.504 1.00 91.56 232 THR A C 1
ATOM 1797 O O . THR A 1 232 ? 6.253 -10.064 -11.586 1.00 91.56 232 THR A O 1
ATOM 1800 N N . ARG A 1 233 ? 6.246 -8.515 -9.986 1.00 89.25 233 ARG A N 1
ATOM 1801 C CA . ARG A 1 233 ? 7.201 -7.635 -10.687 1.00 89.25 233 ARG A CA 1
ATOM 1802 C C . ARG A 1 233 ? 8.629 -8.188 -10.698 1.00 89.25 233 ARG A C 1
ATOM 1804 O O . ARG A 1 233 ? 9.393 -7.807 -11.584 1.00 89.25 233 ARG A O 1
ATOM 1811 N N . PHE A 1 234 ? 8.971 -9.045 -9.735 1.00 89.38 234 PHE A N 1
ATOM 1812 C CA . PHE A 1 234 ? 10.239 -9.772 -9.691 1.00 89.38 234 PHE A CA 1
ATOM 1813 C C . PHE A 1 234 ? 10.225 -10.966 -10.656 1.00 89.38 234 PHE A C 1
ATOM 1815 O O . PHE A 1 234 ? 11.139 -11.100 -11.463 1.00 89.38 234 PHE A O 1
ATOM 1822 N N . THR A 1 235 ? 9.162 -11.779 -10.639 1.00 90.62 235 THR A N 1
ATOM 1823 C CA . THR A 1 235 ? 9.016 -12.938 -11.541 1.00 90.62 235 THR A CA 1
ATOM 1824 C C . THR A 1 235 ? 8.841 -12.544 -13.009 1.00 90.62 235 THR A C 1
ATOM 1826 O O . THR A 1 235 ? 9.307 -13.265 -13.881 1.00 90.62 235 THR A O 1
ATOM 1829 N N . ASP A 1 236 ? 8.249 -11.379 -13.299 1.00 89.19 236 ASP A N 1
ATOM 1830 C CA . ASP A 1 236 ? 8.151 -10.822 -14.660 1.00 89.19 236 ASP A CA 1
ATOM 1831 C C . ASP A 1 236 ? 9.496 -10.262 -15.194 1.00 89.19 236 ASP A C 1
ATOM 1833 O O . ASP A 1 236 ? 9.515 -9.635 -16.254 1.00 89.19 236 ASP A O 1
ATOM 1837 N N . TYR A 1 237 ? 10.606 -10.380 -14.449 1.00 88.25 237 TYR A N 1
ATOM 1838 C CA . TYR A 1 237 ? 11.929 -9.802 -14.763 1.00 88.25 237 TYR A CA 1
ATOM 1839 C C . TYR A 1 237 ? 11.935 -8.279 -15.017 1.00 88.25 237 TYR A C 1
ATOM 1841 O O . TYR A 1 237 ? 12.885 -7.723 -15.567 1.00 88.25 237 TYR A O 1
ATOM 1849 N N . ARG A 1 238 ? 10.893 -7.556 -14.585 1.00 87.00 238 ARG A N 1
ATOM 1850 C CA . ARG A 1 238 ? 10.740 -6.114 -14.852 1.00 87.00 238 ARG A CA 1
ATOM 1851 C C . ARG A 1 238 ? 11.586 -5.227 -13.941 1.00 87.00 238 ARG A C 1
ATOM 1853 O O . ARG A 1 238 ? 11.740 -4.048 -14.256 1.00 87.00 238 ARG A O 1
ATOM 1860 N N . HIS A 1 239 ? 12.058 -5.742 -12.808 1.00 91.44 239 HIS A N 1
ATOM 1861 C CA . HIS A 1 239 ? 12.758 -4.984 -11.769 1.00 91.44 239 HIS A CA 1
ATOM 1862 C C . HIS A 1 239 ? 13.703 -5.878 -10.960 1.00 91.44 239 HIS A C 1
ATOM 1864 O O . HIS A 1 239 ? 13.407 -7.050 -10.730 1.00 91.44 239 HIS A O 1
ATOM 1870 N N . PHE A 1 240 ? 14.792 -5.305 -10.447 1.00 90.88 240 PHE A N 1
ATOM 1871 C CA . PHE A 1 240 ? 15.640 -5.976 -9.458 1.00 90.88 240 PHE A CA 1
ATOM 1872 C C . PHE A 1 240 ? 15.003 -5.933 -8.059 1.00 90.88 240 PHE A C 1
ATOM 1874 O O . PHE A 1 240 ? 14.210 -5.041 -7.751 1.00 90.88 240 PHE A O 1
ATOM 1881 N N . GLY A 1 241 ? 15.393 -6.857 -7.171 1.00 88.19 241 GLY A N 1
ATOM 1882 C CA . GLY A 1 241 ? 14.887 -6.901 -5.790 1.00 88.19 241 GLY A CA 1
ATOM 1883 C C . GLY A 1 241 ? 15.117 -5.595 -5.014 1.00 88.19 241 GLY A C 1
ATOM 1884 O O . GLY A 1 241 ? 14.224 -5.132 -4.308 1.00 88.19 241 GLY A O 1
ATOM 1885 N N . PHE A 1 242 ? 16.263 -4.938 -5.218 1.00 90.06 242 PHE A N 1
ATOM 1886 C CA . PHE A 1 242 ? 16.566 -3.627 -4.629 1.00 90.06 242 PHE A CA 1
ATOM 1887 C C . PHE A 1 242 ? 15.571 -2.533 -5.066 1.00 90.06 242 PHE A C 1
ATOM 1889 O O . PHE A 1 242 ? 15.066 -1.783 -4.230 1.00 90.06 242 PHE A O 1
ATOM 1896 N N . ASP A 1 243 ? 15.211 -2.493 -6.354 1.00 89.69 243 ASP A N 1
ATOM 1897 C CA . ASP A 1 243 ? 14.253 -1.529 -6.917 1.00 89.69 243 ASP A CA 1
ATOM 1898 C C . ASP A 1 243 ? 12.838 -1.707 -6.323 1.00 89.69 243 ASP A C 1
ATOM 1900 O O . ASP A 1 243 ? 12.071 -0.742 -6.218 1.00 89.69 243 ASP A O 1
ATOM 1904 N N . LEU A 1 244 ? 12.494 -2.943 -5.933 1.00 89.94 244 LEU A N 1
ATOM 1905 C CA . LEU A 1 244 ? 11.258 -3.309 -5.231 1.00 89.94 244 LEU A CA 1
ATOM 1906 C C . LEU A 1 244 ? 11.292 -2.917 -3.755 1.00 89.94 244 LEU A C 1
ATOM 1908 O O . LEU A 1 244 ? 10.314 -2.347 -3.273 1.00 89.94 244 LEU A O 1
ATOM 1912 N N . LEU A 1 245 ? 12.385 -3.200 -3.042 1.00 91.75 245 LEU A N 1
ATOM 1913 C CA . LEU A 1 245 ? 12.537 -2.847 -1.627 1.00 91.75 245 LEU A CA 1
ATOM 1914 C C . LEU A 1 245 ? 12.471 -1.328 -1.435 1.00 91.75 245 LEU A C 1
ATOM 1916 O O . LEU A 1 245 ? 11.685 -0.842 -0.623 1.00 91.75 245 LEU A O 1
ATOM 1920 N N . PHE A 1 246 ? 13.212 -0.570 -2.246 1.00 92.31 246 PHE A N 1
ATOM 1921 C CA . PHE A 1 246 ? 13.210 0.891 -2.182 1.00 92.31 246 PHE A CA 1
ATOM 1922 C C . PHE A 1 246 ? 11.861 1.490 -2.619 1.00 92.31 246 PHE A C 1
ATOM 1924 O O . PHE A 1 246 ? 11.333 2.387 -1.963 1.00 92.31 246 PHE A O 1
ATOM 1931 N N . GLY A 1 247 ? 11.241 0.942 -3.674 1.00 87.38 247 GLY A N 1
ATOM 1932 C CA . GLY A 1 247 ? 9.881 1.318 -4.075 1.00 87.38 247 GLY A CA 1
ATOM 1933 C C . GLY A 1 247 ? 8.851 1.073 -2.964 1.00 87.38 247 GLY A C 1
ATOM 1934 O O . GLY A 1 247 ? 8.036 1.947 -2.675 1.00 87.38 247 GLY A O 1
ATOM 1935 N N . SER A 1 248 ? 8.929 -0.078 -2.291 1.00 92.81 248 SER A N 1
ATOM 1936 C CA . SER A 1 248 ? 8.066 -0.424 -1.154 1.00 92.81 248 SER A CA 1
ATOM 1937 C C . SER A 1 248 ? 8.275 0.533 0.020 1.00 92.81 248 SER A C 1
ATOM 1939 O O . SER A 1 248 ? 7.300 1.021 0.579 1.00 92.81 248 SER A O 1
ATOM 1941 N N . PHE A 1 249 ? 9.525 0.881 0.346 1.00 93.31 249 PHE A N 1
ATOM 1942 C CA . PHE A 1 249 ? 9.854 1.840 1.405 1.00 93.31 249 PHE A CA 1
ATOM 1943 C C . PHE A 1 249 ? 9.253 3.237 1.154 1.00 93.31 249 PHE A C 1
ATOM 1945 O O . PHE A 1 249 ? 8.665 3.825 2.066 1.00 93.31 249 PHE A O 1
ATOM 1952 N N . ILE A 1 250 ? 9.303 3.743 -0.087 1.00 91.38 250 ILE A N 1
ATOM 1953 C CA . ILE A 1 250 ? 8.621 4.994 -0.477 1.00 91.38 250 ILE A CA 1
ATOM 1954 C C . ILE A 1 250 ? 7.102 4.874 -0.264 1.00 91.38 250 ILE A C 1
ATOM 1956 O O . ILE A 1 250 ? 6.476 5.779 0.287 1.00 91.38 250 ILE A O 1
ATOM 1960 N N . GLY A 1 251 ? 6.493 3.752 -0.659 1.00 87.62 251 GLY A N 1
ATOM 1961 C CA . GLY A 1 251 ? 5.062 3.510 -0.438 1.00 87.62 251 GLY A CA 1
ATOM 1962 C C . GLY A 1 251 ? 4.683 3.460 1.049 1.00 87.62 251 GLY A C 1
ATOM 1963 O O . GLY A 1 251 ? 3.706 4.079 1.460 1.00 87.62 251 GLY A O 1
ATOM 1964 N N . ILE A 1 252 ? 5.490 2.785 1.872 1.00 92.00 252 ILE A N 1
ATOM 1965 C CA . ILE A 1 252 ? 5.276 2.648 3.320 1.00 92.00 252 ILE A CA 1
ATOM 1966 C C . ILE A 1 252 ? 5.350 4.011 4.022 1.00 92.00 252 ILE A C 1
ATOM 1968 O O . ILE A 1 252 ? 4.452 4.371 4.784 1.00 92.00 252 ILE A O 1
ATOM 1972 N N . THR A 1 253 ? 6.400 4.787 3.745 1.00 91.56 253 THR A N 1
ATOM 1973 C CA . THR A 1 253 ? 6.633 6.102 4.368 1.00 91.56 253 THR A CA 1
ATOM 1974 C C . THR A 1 253 ? 5.567 7.128 3.978 1.00 91.56 253 THR A C 1
ATOM 1976 O O . THR A 1 253 ? 5.032 7.813 4.850 1.00 91.56 253 THR A O 1
ATOM 1979 N N . THR A 1 254 ? 5.187 7.193 2.698 1.00 87.62 254 THR A N 1
ATOM 1980 C CA . THR A 1 254 ? 4.129 8.103 2.215 1.00 87.62 254 THR A CA 1
ATOM 1981 C C . THR A 1 254 ? 2.737 7.729 2.732 1.00 87.62 254 THR A C 1
ATOM 1983 O O . THR A 1 254 ? 1.970 8.620 3.102 1.00 87.62 254 THR A O 1
ATOM 1986 N N . ALA A 1 255 ? 2.407 6.435 2.828 1.00 88.75 255 ALA A N 1
ATOM 1987 C CA . ALA A 1 255 ? 1.173 5.968 3.467 1.00 88.75 255 ALA A CA 1
ATOM 1988 C C . ALA A 1 255 ? 1.123 6.320 4.957 1.00 88.75 255 ALA A C 1
ATOM 1990 O O . ALA A 1 255 ? 0.119 6.864 5.416 1.00 88.75 255 ALA A O 1
ATOM 1991 N N . TRP A 1 256 ? 2.204 6.058 5.700 1.00 87.56 256 TRP A N 1
ATOM 1992 C CA . TRP A 1 256 ? 2.295 6.384 7.124 1.00 87.56 256 TRP A CA 1
ATOM 1993 C C . TRP A 1 256 ? 2.133 7.887 7.372 1.00 87.56 256 TRP A C 1
ATOM 1995 O O . TRP A 1 256 ? 1.311 8.282 8.199 1.00 87.56 256 TRP A O 1
ATOM 2005 N N . PHE A 1 257 ? 2.857 8.725 6.622 1.00 87.75 257 PHE A N 1
ATOM 2006 C CA . PHE A 1 257 ? 2.792 10.181 6.751 1.00 87.75 257 PHE A CA 1
ATOM 2007 C C . PHE A 1 257 ? 1.391 10.717 6.438 1.00 87.75 257 PHE A C 1
ATOM 2009 O O . PHE A 1 257 ? 0.804 11.415 7.263 1.00 87.75 257 PHE A O 1
ATOM 2016 N N . SER A 1 258 ? 0.819 10.339 5.289 1.00 78.31 258 SER A N 1
ATOM 2017 C CA . SER A 1 258 ? -0.521 10.786 4.891 1.00 78.31 258 SER A CA 1
ATOM 2018 C C . SER A 1 258 ? -1.600 10.328 5.876 1.00 78.31 258 SER A C 1
ATOM 2020 O O . SER A 1 258 ? -2.458 11.111 6.288 1.00 78.31 258 SER A O 1
ATOM 2022 N N . PHE A 1 259 ? -1.538 9.069 6.322 1.00 80.44 259 PHE A N 1
ATOM 2023 C CA . PHE A 1 259 ? -2.445 8.576 7.350 1.00 80.44 259 PHE A CA 1
ATOM 2024 C C . PHE A 1 259 ? -2.315 9.405 8.636 1.00 80.44 259 PHE A C 1
ATOM 2026 O O . PHE A 1 259 ? -3.322 9.851 9.179 1.00 80.44 259 PHE A O 1
ATOM 2033 N N . ARG A 1 260 ? -1.088 9.685 9.088 1.00 76.00 260 ARG A N 1
ATOM 2034 C CA . ARG A 1 260 ? -0.824 10.449 10.314 1.00 76.00 260 ARG A CA 1
ATOM 2035 C C . ARG A 1 260 ? -1.226 11.928 10.226 1.00 76.00 260 ARG A C 1
ATOM 2037 O O . ARG A 1 260 ? -1.479 12.524 11.273 1.00 76.00 260 ARG A O 1
ATOM 2044 N N . TRP A 1 261 ? -1.293 12.482 9.013 1.00 75.25 261 TRP A N 1
ATOM 2045 C CA . TRP A 1 261 ? -1.740 13.848 8.719 1.00 75.25 261 TRP A CA 1
ATOM 2046 C C . TRP A 1 261 ? -3.261 14.020 8.858 1.00 75.25 261 TRP A C 1
ATOM 2048 O O . TRP A 1 261 ? -3.722 15.054 9.333 1.00 75.25 261 TRP A O 1
ATOM 2058 N N . TYR A 1 262 ? -4.042 13.001 8.477 1.00 66.81 262 TYR A N 1
ATOM 2059 C CA . TYR A 1 262 ? -5.513 13.060 8.474 1.00 66.81 262 TYR A CA 1
ATOM 2060 C C . TYR A 1 262 ? -6.200 12.246 9.586 1.00 66.81 262 TYR A C 1
ATOM 2062 O O . TYR A 1 262 ? -7.390 12.451 9.830 1.00 66.81 262 TYR A O 1
ATOM 2070 N N . HIS A 1 263 ? -5.491 11.339 10.269 1.00 68.25 263 HIS A N 1
ATOM 2071 C CA . HIS A 1 263 ? -6.052 10.430 11.279 1.00 68.25 263 HIS A CA 1
ATOM 2072 C C . HIS A 1 263 ? -5.275 10.450 12.606 1.00 68.25 263 HIS A C 1
ATOM 2074 O O . HIS A 1 263 ? -4.082 10.757 12.669 1.00 68.25 263 HIS A O 1
ATOM 2080 N N . LEU A 1 264 ? -5.969 10.092 13.692 1.00 59.19 264 LEU A N 1
ATOM 2081 C CA . LEU A 1 264 ? -5.389 10.015 15.036 1.00 59.19 264 LEU A CA 1
ATOM 2082 C C . LEU A 1 264 ? -4.386 8.845 15.177 1.00 59.19 264 LEU A C 1
ATOM 2084 O O . LEU A 1 264 ? -4.523 7.827 14.495 1.00 59.19 264 LEU A O 1
ATOM 2088 N N . PRO A 1 265 ? -3.378 8.963 16.067 1.00 57.91 265 PRO A N 1
ATOM 2089 C CA . PRO A 1 265 ? -2.395 7.906 16.304 1.00 57.91 265 PRO A CA 1
ATOM 2090 C C . PRO A 1 265 ? -3.008 6.643 16.929 1.00 57.91 265 PRO A C 1
ATOM 2092 O O . PRO A 1 265 ? -3.900 6.714 17.768 1.00 57.91 265 PRO A O 1
ATOM 2095 N N . ILE A 1 266 ? -2.453 5.489 16.551 1.00 62.34 266 ILE A N 1
ATOM 2096 C CA . ILE A 1 266 ? -2.949 4.141 16.889 1.00 62.34 266 ILE A CA 1
ATOM 2097 C C . ILE A 1 266 ? -2.416 3.629 18.261 1.00 62.34 266 ILE A C 1
ATOM 2099 O O . ILE A 1 266 ? -2.900 2.637 18.784 1.00 62.34 266 ILE A O 1
ATOM 2103 N N . THR A 1 267 ? -1.427 4.294 18.875 1.00 55.91 267 THR A N 1
ATOM 2104 C CA . THR A 1 267 ? -0.507 3.746 19.914 1.00 55.91 267 THR A CA 1
ATOM 2105 C C . THR A 1 267 ? -0.349 4.653 21.156 1.00 55.91 267 THR A C 1
ATOM 2107 O O . THR A 1 267 ? -0.461 5.864 20.980 1.00 55.91 267 THR A O 1
ATOM 2110 N N . ARG A 1 268 ? 0.067 4.173 22.359 1.00 50.25 268 ARG A N 1
ATOM 2111 C CA . ARG A 1 268 ? 0.381 5.066 23.525 1.00 50.25 268 ARG A CA 1
ATOM 2112 C C . ARG A 1 268 ? 1.209 4.608 24.793 1.00 50.25 268 ARG A C 1
ATOM 2114 O O . ARG A 1 268 ? 1.559 5.515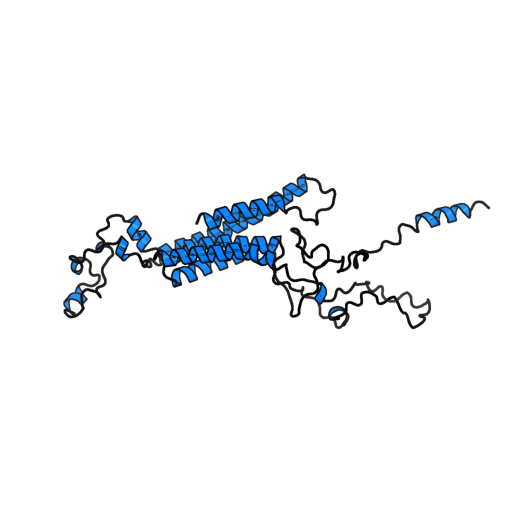 25.538 1.00 50.25 268 ARG A O 1
ATOM 2121 N N . GLY A 1 269 ? 1.541 3.333 25.105 1.00 39.00 269 GLY A N 1
ATOM 2122 C CA . GLY A 1 269 ? 1.776 2.876 26.512 1.00 39.00 269 GLY A CA 1
ATOM 2123 C C . GLY A 1 269 ? 2.431 1.488 26.770 1.00 39.00 269 GLY A C 1
ATOM 2124 O O . GLY A 1 269 ? 3.416 1.179 26.111 1.00 39.00 269 GLY A O 1
ATOM 2125 N N . ALA A 1 270 ? 1.966 0.683 27.765 1.00 32.06 270 ALA A N 1
ATOM 2126 C CA . ALA A 1 270 ? 2.875 -0.230 28.510 1.00 32.06 270 ALA A CA 1
ATOM 2127 C C . ALA A 1 270 ? 2.485 -1.719 28.785 1.00 32.06 270 ALA A C 1
ATOM 2129 O O . ALA A 1 270 ? 1.562 -2.025 29.535 1.00 32.06 270 ALA A O 1
ATOM 2130 N N . GLY A 1 271 ? 3.354 -2.639 28.342 1.00 31.66 271 GLY A N 1
ATOM 2131 C CA . GLY A 1 271 ? 4.125 -3.513 29.255 1.00 31.66 271 GLY A CA 1
ATOM 2132 C C . GLY A 1 271 ? 3.563 -4.842 29.794 1.00 31.66 271 GLY A C 1
ATOM 2133 O O . GLY A 1 271 ? 4.375 -5.689 30.152 1.00 31.66 271 GLY A O 1
ATOM 2134 N N . TRP A 1 272 ? 2.246 -5.070 29.857 1.00 36.69 272 TRP A N 1
ATOM 2135 C CA . TRP A 1 272 ? 1.672 -6.284 30.482 1.00 36.69 272 TRP A CA 1
ATOM 2136 C C . TRP A 1 272 ? 0.572 -6.944 29.637 1.00 36.69 272 TRP A C 1
ATOM 2138 O O . TRP A 1 272 ? 0.052 -6.354 28.690 1.00 36.69 272 TRP A O 1
ATOM 2148 N N . SER A 1 273 ? 0.209 -8.191 29.968 1.00 41.31 273 SER A N 1
ATOM 2149 C CA . SER A 1 273 ? -0.883 -8.904 29.294 1.00 41.31 273 SER A CA 1
ATOM 2150 C C . SER A 1 273 ? -2.234 -8.236 29.572 1.00 41.31 273 SER A C 1
ATOM 2152 O O . SER A 1 273 ? -2.629 -8.008 30.718 1.00 41.31 273 SER A O 1
ATOM 2154 N N . TRP A 1 274 ? -2.948 -7.913 28.495 1.00 52.00 274 TRP A N 1
ATOM 2155 C CA . TRP A 1 274 ? -4.181 -7.134 28.554 1.00 52.00 274 TRP A CA 1
ATOM 2156 C C . TRP A 1 274 ? -5.307 -7.807 29.350 1.00 52.00 274 TRP A C 1
ATOM 2158 O O . TRP A 1 274 ? -5.403 -9.036 29.419 1.00 52.00 274 TRP A O 1
ATOM 2168 N N . GLY A 1 275 ? -6.195 -6.991 29.923 1.00 57.28 275 GLY A N 1
ATOM 2169 C CA . GLY A 1 275 ? -7.420 -7.462 30.561 1.00 57.28 275 GLY A CA 1
ATOM 2170 C C . GLY A 1 275 ? -8.406 -8.123 29.582 1.00 57.28 275 GLY A C 1
ATOM 2171 O O . GLY A 1 275 ? -8.281 -7.987 28.358 1.00 57.28 275 GLY A O 1
ATOM 2172 N N . PRO A 1 276 ? -9.408 -8.854 30.104 1.00 60.47 276 PRO A N 1
ATOM 2173 C CA . PRO A 1 276 ? -10.472 -9.420 29.283 1.00 60.47 276 PRO A CA 1
ATOM 2174 C C . PRO A 1 276 ? -11.270 -8.315 28.570 1.00 60.47 276 PRO A C 1
ATOM 2176 O O . PRO A 1 276 ? -11.522 -7.245 29.122 1.00 60.47 276 PRO A O 1
ATOM 2179 N N . ARG A 1 277 ? -11.702 -8.596 27.335 1.00 68.50 277 ARG A N 1
ATOM 2180 C CA . ARG A 1 277 ? -12.600 -7.723 26.558 1.00 68.50 277 ARG A CA 1
ATOM 2181 C C . ARG A 1 277 ? -13.950 -7.595 27.274 1.00 68.50 277 ARG A C 1
ATOM 2183 O O . ARG A 1 277 ? -14.430 -8.583 27.835 1.00 68.50 277 ARG A O 1
ATOM 2190 N N . SER A 1 278 ? -14.585 -6.420 27.224 1.00 68.25 278 SER A N 1
ATOM 2191 C CA . SER A 1 278 ? -15.916 -6.259 27.829 1.00 68.25 278 SER A CA 1
ATOM 2192 C C . SER A 1 278 ? -16.958 -7.098 27.083 1.00 68.25 278 SER A C 1
ATOM 2194 O O . SER A 1 278 ? -16.821 -7.350 25.881 1.00 68.25 278 SER A O 1
ATOM 2196 N N . TYR A 1 279 ? -18.016 -7.537 27.775 1.00 64.06 279 TYR A N 1
ATOM 2197 C CA . TYR A 1 279 ? -18.992 -8.479 27.205 1.00 64.06 279 TYR A CA 1
ATOM 2198 C C . TYR A 1 279 ? -19.550 -7.995 25.852 1.00 64.06 279 TYR A C 1
ATOM 2200 O O . TYR A 1 279 ? -19.522 -8.727 24.861 1.00 64.06 279 TYR A O 1
ATOM 2208 N N . LYS A 1 280 ? -19.946 -6.716 25.782 1.00 66.31 280 LYS A N 1
ATOM 2209 C CA . LYS A 1 280 ? -20.526 -6.067 24.590 1.00 66.31 280 LYS A CA 1
ATOM 2210 C C . LYS A 1 280 ? -19.523 -5.774 23.462 1.00 66.31 280 LYS A C 1
ATOM 2212 O O . LYS A 1 280 ? -19.950 -5.385 22.381 1.00 66.31 280 LYS A O 1
ATOM 2217 N N . ARG A 1 281 ? -18.215 -5.936 23.702 1.00 70.38 281 ARG A N 1
ATOM 2218 C CA . ARG A 1 281 ? -17.117 -5.642 22.751 1.00 70.38 281 ARG A CA 1
ATOM 2219 C C . ARG A 1 281 ? -16.262 -6.871 22.425 1.00 70.38 281 ARG A C 1
ATOM 2221 O O . ARG A 1 281 ? -15.301 -6.798 21.661 1.00 70.38 281 ARG A O 1
ATOM 2228 N N . SER A 1 282 ? -16.612 -8.017 23.006 1.00 67.88 282 SER A N 1
ATOM 2229 C CA . SER A 1 282 ? -15.900 -9.291 22.886 1.00 67.88 282 SER A CA 1
ATOM 2230 C C . SER A 1 282 ? -15.714 -9.740 21.431 1.00 67.88 282 SER A C 1
ATOM 2232 O O . SER A 1 282 ? -14.609 -10.138 21.054 1.00 67.88 282 SER A O 1
ATOM 2234 N N . TRP A 1 283 ? -16.752 -9.601 20.602 1.00 66.88 283 TRP A N 1
ATOM 2235 C CA . TRP A 1 283 ? -16.779 -10.006 19.189 1.00 66.88 283 TRP A CA 1
ATOM 2236 C C . TRP A 1 283 ? -16.565 -8.856 18.188 1.00 66.88 283 TRP A C 1
ATOM 2238 O O . TRP A 1 283 ? -16.857 -8.999 17.005 1.00 66.88 283 TRP A O 1
ATOM 2248 N N . GLY A 1 284 ? -16.056 -7.712 18.647 1.00 61.72 284 GLY A N 1
ATOM 2249 C CA . GLY A 1 284 ? -15.820 -6.547 17.801 1.00 61.72 284 GLY A CA 1
ATOM 2250 C C . GLY A 1 284 ? -16.311 -5.254 18.436 1.00 61.72 284 GLY A C 1
ATOM 2251 O O . GLY A 1 284 ? -17.066 -5.254 19.406 1.00 61.72 284 GLY A O 1
ATOM 2252 N N . ILE A 1 285 ? -15.880 -4.140 17.856 1.00 63.56 285 ILE A N 1
ATOM 2253 C CA . ILE A 1 285 ? -16.341 -2.797 18.200 1.00 63.56 285 ILE A CA 1
ATOM 2254 C C . ILE A 1 285 ? -16.834 -2.101 16.935 1.00 63.56 285 ILE A C 1
ATOM 2256 O O . ILE A 1 285 ? -16.309 -2.325 15.844 1.00 63.56 285 ILE A O 1
ATOM 2260 N N . GLY A 1 286 ? -17.845 -1.248 17.081 1.00 57.03 286 GLY A N 1
ATOM 2261 C CA . GLY A 1 286 ? -18.237 -0.344 16.007 1.00 57.03 286 GLY A CA 1
ATOM 2262 C C . GLY A 1 286 ? -17.317 0.875 15.931 1.00 57.03 286 GLY A C 1
ATOM 2263 O O . GLY A 1 286 ? -16.659 1.240 16.908 1.00 57.03 286 GLY A O 1
ATOM 2264 N N . VAL A 1 287 ? -17.300 1.523 14.767 1.00 59.88 287 VAL A N 1
ATOM 2265 C CA . VAL A 1 287 ? -16.444 2.686 14.490 1.00 59.88 287 VAL A CA 1
ATOM 2266 C C . VAL A 1 287 ? -16.705 3.808 15.495 1.00 59.88 287 VAL A C 1
ATOM 2268 O O . VAL A 1 287 ? -17.851 4.135 15.781 1.00 59.88 287 VAL A O 1
ATOM 2271 N N . GLY A 1 288 ? -15.649 4.428 16.022 1.00 53.28 288 GLY A N 1
ATOM 2272 C CA . GLY A 1 288 ? -15.777 5.509 17.010 1.00 53.28 288 GLY A CA 1
ATOM 2273 C C . GLY A 1 288 ? -15.961 5.040 18.459 1.00 53.28 288 GLY A C 1
ATOM 2274 O O . GLY A 1 288 ? -16.248 5.861 19.328 1.00 53.28 288 GLY A O 1
ATOM 2275 N N . VAL A 1 289 ? -15.772 3.747 18.739 1.00 55.62 289 VAL A N 1
ATOM 2276 C CA . VAL A 1 289 ? -15.532 3.220 20.091 1.00 55.62 289 VAL A CA 1
ATOM 2277 C C . VAL A 1 289 ? -14.015 3.123 20.301 1.00 55.62 289 VAL A C 1
ATOM 2279 O O . VAL A 1 289 ? -13.332 2.437 19.550 1.00 55.62 289 VAL A O 1
ATOM 2282 N N . GLY A 1 290 ? -13.468 3.820 21.301 1.00 55.00 290 GLY A N 1
ATOM 2283 C CA . GLY A 1 290 ? -12.010 3.988 21.439 1.00 55.00 290 GLY A CA 1
ATOM 2284 C C . GLY A 1 290 ? -11.222 2.780 21.971 1.00 55.00 290 GLY A C 1
ATOM 2285 O O . GLY A 1 290 ? -10.003 2.758 21.839 1.00 55.00 290 GLY A O 1
ATOM 2286 N N . SER A 1 291 ? -11.878 1.787 22.581 1.00 65.88 291 SER A N 1
ATOM 2287 C CA . SER A 1 291 ? -11.216 0.624 23.198 1.00 65.88 291 SER A CA 1
ATOM 2288 C C . SER A 1 291 ? -12.149 -0.589 23.289 1.00 65.88 291 SER A C 1
ATOM 2290 O O . SER A 1 291 ? -13.373 -0.448 23.402 1.00 65.88 291 SER A O 1
ATOM 2292 N N . TYR A 1 292 ? -11.553 -1.785 23.292 1.00 65.19 292 TYR A N 1
ATOM 2293 C CA . TYR A 1 292 ? -12.219 -3.073 23.523 1.00 65.19 292 TYR A CA 1
ATOM 2294 C C . TYR A 1 292 ? -12.589 -3.332 24.995 1.00 65.19 292 TYR A C 1
ATOM 2296 O O . TYR A 1 292 ? -13.264 -4.322 25.289 1.00 65.19 292 TYR A O 1
ATOM 2304 N N . VAL A 1 293 ? -12.185 -2.449 25.914 1.00 64.06 293 VAL A N 1
ATOM 2305 C CA . VAL A 1 293 ? -12.714 -2.417 27.284 1.00 64.06 293 VAL A CA 1
ATOM 2306 C C . VAL A 1 293 ? -13.718 -1.279 27.419 1.00 64.06 293 VAL A C 1
ATOM 2308 O O . VAL A 1 293 ? -13.607 -0.233 26.773 1.00 64.06 293 VAL A O 1
ATOM 2311 N N . GLY A 1 294 ? -14.730 -1.514 28.242 1.00 60.25 294 GLY A N 1
ATOM 2312 C CA . GLY A 1 294 ? -15.795 -0.582 28.548 1.00 60.25 294 GLY A CA 1
ATOM 2313 C C . GLY A 1 294 ? -16.185 -0.661 30.013 1.00 60.25 294 GLY A C 1
ATOM 2314 O O . GLY A 1 294 ? -15.811 -1.593 30.722 1.00 60.25 294 GLY A O 1
ATOM 2315 N N . THR A 1 295 ? -16.952 0.327 30.449 1.00 58.94 295 THR A N 1
ATOM 2316 C CA . THR A 1 295 ? -17.341 0.531 31.848 1.00 58.94 295 THR A CA 1
ATOM 2317 C C . THR A 1 295 ? -18.434 -0.431 32.320 1.00 58.94 295 THR A C 1
ATOM 2319 O O . THR A 1 295 ? -18.775 -0.484 33.497 1.00 58.94 295 THR A O 1
ATOM 2322 N N . GLU A 1 296 ? -18.965 -1.223 31.390 1.00 58.88 296 GLU A N 1
ATOM 2323 C CA . GLU A 1 296 ? -19.874 -2.339 31.623 1.00 58.88 296 GLU A CA 1
ATOM 2324 C C . GLU A 1 296 ? -19.220 -3.590 32.256 1.00 58.88 296 GLU A C 1
ATOM 2326 O O . GLU A 1 296 ? -19.936 -4.519 32.625 1.00 58.88 296 GLU A O 1
ATOM 2331 N N . GLY A 1 297 ? -17.887 -3.641 32.377 1.00 56.66 297 GLY A N 1
ATOM 2332 C CA . GLY A 1 297 ? -17.166 -4.774 32.968 1.00 56.66 297 GLY A CA 1
ATOM 2333 C C . GLY A 1 297 ? -17.258 -6.078 32.153 1.00 56.66 297 GLY A C 1
ATOM 2334 O O . GLY A 1 297 ? -17.515 -6.080 30.942 1.00 56.66 297 GLY A O 1
ATOM 2335 N N . TRP A 1 298 ? -17.011 -7.21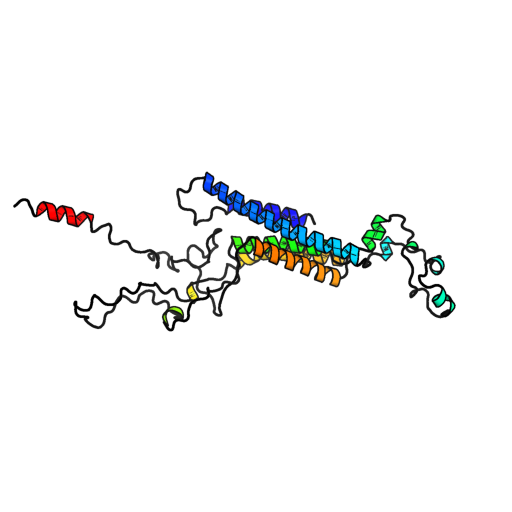5 32.816 1.00 52.09 298 TRP A N 1
ATOM 2336 C CA . TRP A 1 298 ? -17.068 -8.555 32.200 1.00 52.09 298 TRP A CA 1
ATOM 2337 C C . TRP A 1 298 ? -18.410 -9.285 32.415 1.00 52.09 298 TRP A C 1
ATOM 2339 O O . TRP A 1 298 ? -18.724 -10.219 31.680 1.00 52.09 298 TRP A O 1
ATOM 2349 N N . SER A 1 299 ? -19.220 -8.870 33.396 1.00 54.16 299 SER A N 1
ATOM 2350 C CA . SER A 1 299 ? -20.451 -9.583 33.774 1.00 54.16 299 SER A CA 1
ATOM 2351 C C . SER A 1 299 ? -21.687 -9.131 32.982 1.00 54.16 299 SER A C 1
ATOM 2353 O O . SER A 1 299 ? -21.858 -7.955 32.679 1.00 54.16 299 SER A O 1
ATOM 2355 N N . HIS A 1 300 ? -22.595 -10.067 32.689 1.00 43.09 300 HIS A N 1
ATOM 2356 C CA . HIS A 1 300 ? -23.850 -9.790 31.973 1.00 43.09 300 HIS A CA 1
ATOM 2357 C C . HIS A 1 300 ? -24.918 -9.082 32.838 1.00 43.09 300 HIS A C 1
ATOM 2359 O O . HIS A 1 300 ? -25.843 -8.476 32.303 1.00 43.09 300 HIS A O 1
ATOM 2365 N N . TYR A 1 301 ? -24.802 -9.173 34.168 1.00 45.66 301 TYR A N 1
ATOM 2366 C CA . TYR A 1 301 ? -25.829 -8.753 35.137 1.00 45.66 301 TYR A CA 1
ATOM 2367 C C . TYR A 1 301 ? -25.369 -7.657 36.119 1.00 45.66 301 TYR A C 1
ATOM 2369 O O . TYR A 1 301 ? -26.126 -7.270 37.009 1.00 45.66 301 TYR A O 1
ATOM 2377 N N . GLY A 1 302 ? -24.150 -7.132 35.972 1.00 45.53 302 GLY A N 1
ATOM 2378 C CA . GLY A 1 302 ? -23.667 -6.007 36.772 1.00 45.53 302 GLY A CA 1
ATOM 2379 C C . GLY A 1 302 ? -24.290 -4.675 36.343 1.00 45.53 302 GLY A C 1
ATOM 2380 O O . GLY A 1 302 ? -24.418 -4.386 35.151 1.00 45.53 302 GLY A O 1
ATOM 2381 N N . LYS A 1 303 ? -24.630 -3.817 37.315 1.00 40.50 303 LYS A N 1
ATOM 2382 C CA . LYS A 1 303 ? -24.803 -2.381 37.039 1.00 40.50 303 LYS A CA 1
ATOM 2383 C C . LYS A 1 303 ? -23.465 -1.841 36.519 1.00 40.50 303 LYS A C 1
ATOM 2385 O O . LYS A 1 303 ? -22.431 -2.157 37.094 1.00 40.50 303 LYS A O 1
ATOM 2390 N N . SER A 1 304 ? -23.504 -1.033 35.457 1.00 40.44 304 SER A N 1
ATOM 2391 C CA . SER A 1 304 ? -22.327 -0.372 34.867 1.00 40.44 304 SER A CA 1
ATOM 2392 C C . SER A 1 304 ? -21.456 0.277 35.948 1.00 40.44 304 SER A C 1
ATOM 2394 O O . SER A 1 304 ? -21.927 1.157 36.671 1.00 40.44 304 SER A O 1
ATOM 2396 N N . GLU A 1 305 ? -20.195 -0.148 36.042 1.00 46.75 305 GLU A N 1
ATOM 2397 C CA . GLU A 1 305 ? -19.288 0.172 37.154 1.00 46.75 305 GLU A CA 1
ATOM 2398 C C . GLU A 1 305 ? -18.879 1.657 37.171 1.00 46.75 305 GLU A C 1
ATOM 2400 O O . GLU A 1 305 ? -18.432 2.162 38.199 1.00 46.75 305 GLU A O 1
ATOM 2405 N N . THR A 1 306 ? -19.109 2.401 36.078 1.00 38.47 306 THR A N 1
ATOM 2406 C CA . THR A 1 306 ? -18.925 3.865 36.042 1.00 38.47 306 THR A CA 1
ATOM 2407 C C . THR A 1 306 ? -20.205 4.670 35.841 1.00 38.47 306 THR A C 1
ATOM 2409 O O . THR A 1 306 ? -20.130 5.898 35.824 1.00 38.47 306 THR A O 1
ATOM 2412 N N . THR A 1 307 ? -21.380 4.054 35.672 1.00 33.41 307 THR A N 1
ATOM 2413 C CA . THR A 1 307 ? -22.612 4.853 35.606 1.00 33.41 307 THR A CA 1
ATOM 2414 C C . THR A 1 307 ? -22.871 5.434 36.990 1.00 33.41 307 THR A C 1
ATOM 2416 O O . THR A 1 307 ? -22.969 4.699 37.974 1.00 33.41 307 THR A O 1
ATOM 2419 N N . ALA A 1 308 ? -22.952 6.761 37.076 1.00 33.12 308 ALA A N 1
ATOM 2420 C CA . ALA A 1 308 ? -23.377 7.431 38.292 1.00 33.12 308 ALA A CA 1
ATOM 2421 C C . ALA A 1 308 ? -24.807 6.985 38.618 1.00 33.12 308 ALA A C 1
ATOM 2423 O O . ALA A 1 308 ? -25.740 7.202 37.842 1.00 33.12 308 ALA A O 1
ATOM 2424 N N . THR A 1 309 ? -24.987 6.334 39.764 1.00 34.19 309 THR A N 1
ATOM 2425 C CA . THR A 1 309 ? -26.313 6.141 40.342 1.00 34.19 309 THR A CA 1
ATOM 2426 C C . THR A 1 309 ? -26.816 7.493 40.824 1.00 34.19 309 THR A C 1
ATOM 2428 O O . THR A 1 309 ? -26.562 7.866 41.967 1.00 34.19 309 THR A O 1
ATOM 2431 N N . ASN A 1 310 ? -27.568 8.201 39.974 1.00 34.59 310 ASN A N 1
ATOM 2432 C CA . ASN A 1 310 ? -28.420 9.315 40.393 1.00 34.59 310 ASN A CA 1
ATOM 2433 C C . ASN A 1 310 ? -29.565 8.780 41.271 1.00 34.59 310 ASN A C 1
ATOM 2435 O O . ASN A 1 310 ? -30.726 8.734 40.873 1.00 34.59 310 ASN A O 1
ATOM 2439 N N . GLY A 1 311 ? -29.226 8.374 42.495 1.00 36.38 311 GLY A N 1
ATOM 2440 C CA . GLY A 1 311 ? -30.154 7.960 43.546 1.00 36.38 311 GLY A CA 1
ATOM 2441 C C . GLY A 1 311 ? -30.847 9.132 44.246 1.00 36.38 311 GLY A C 1
ATOM 2442 O O . GLY A 1 311 ? -31.274 8.977 45.381 1.00 36.38 311 GLY A O 1
ATOM 2443 N N . GLN A 1 312 ? -30.923 10.304 43.604 1.00 32.94 312 GLN A N 1
ATOM 2444 C CA . GLN A 1 312 ? -31.482 11.533 44.182 1.00 32.94 312 GLN A CA 1
ATOM 2445 C C . GLN A 1 312 ? -32.784 12.012 43.518 1.00 32.94 312 GLN A C 1
ATOM 2447 O O . GLN A 1 312 ? -33.417 12.916 44.046 1.00 32.94 312 GLN A O 1
ATOM 2452 N N . SER A 1 313 ? -33.247 11.387 42.426 1.00 30.36 313 SER A N 1
ATOM 2453 C CA . SER A 1 313 ? -34.487 11.823 41.750 1.00 30.36 313 SER A CA 1
ATOM 2454 C C . SER A 1 313 ? -35.775 11.154 42.255 1.00 30.36 313 SER A C 1
ATOM 2456 O O . SER A 1 313 ? -36.843 11.525 41.794 1.00 30.36 313 SER A O 1
ATOM 2458 N N . ALA A 1 314 ? -35.693 10.181 43.171 1.00 31.00 314 ALA A N 1
ATOM 2459 C CA . ALA A 1 314 ? -36.856 9.443 43.696 1.00 31.00 314 ALA A CA 1
ATOM 2460 C C . ALA A 1 314 ? -37.176 9.745 45.176 1.00 31.00 314 ALA A C 1
ATOM 2462 O O . ALA A 1 314 ? -38.101 9.164 45.734 1.00 31.00 314 ALA A O 1
ATOM 2463 N N . MET A 1 315 ? -36.403 10.629 45.820 1.00 32.28 315 MET A N 1
ATOM 2464 C CA . MET A 1 315 ? -36.614 11.041 47.218 1.00 32.28 315 MET A CA 1
ATOM 2465 C C . MET A 1 315 ? -37.092 12.499 47.338 1.00 32.28 315 MET A C 1
ATOM 2467 O O . MET A 1 315 ? -37.653 12.866 48.362 1.00 32.28 315 MET A O 1
ATOM 2471 N N . ALA A 1 316 ? -36.896 13.327 46.304 1.00 32.78 316 ALA A N 1
ATOM 2472 C CA . ALA A 1 316 ? -37.328 14.728 46.309 1.00 32.78 316 ALA A CA 1
ATOM 2473 C C . ALA A 1 316 ? -38.861 14.872 46.223 1.00 32.78 316 ALA A C 1
ATOM 2475 O O . ALA A 1 316 ? -39.441 15.688 46.927 1.00 32.78 316 ALA A O 1
ATOM 2476 N N . GLU A 1 317 ? -39.519 14.021 45.433 1.00 33.31 317 GLU A N 1
ATOM 2477 C CA . GLU A 1 317 ? -40.974 14.057 45.203 1.00 33.31 317 GLU A CA 1
ATOM 2478 C C . GLU A 1 317 ? -41.794 13.588 46.426 1.00 33.31 317 GLU A C 1
ATOM 2480 O O . GLU A 1 317 ? -42.970 13.897 46.541 1.00 33.31 317 GLU A O 1
ATOM 2485 N N . ASN A 1 318 ? -41.167 12.887 47.382 1.00 33.41 318 ASN A N 1
ATOM 2486 C CA . ASN A 1 318 ? -41.821 12.353 48.589 1.00 33.41 318 ASN A CA 1
ATOM 2487 C C . ASN A 1 318 ? 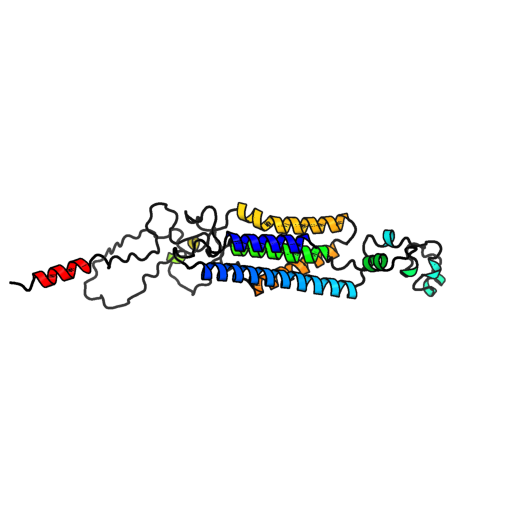-41.593 13.207 49.857 1.00 33.41 318 ASN A C 1
ATOM 2489 O O . ASN A 1 318 ? -42.017 12.825 50.950 1.00 33.41 318 ASN A O 1
ATOM 2493 N N . ILE A 1 319 ? -40.876 14.332 49.741 1.00 40.06 319 ILE A N 1
ATOM 2494 C CA . ILE A 1 319 ? -40.611 15.242 50.867 1.00 40.06 319 ILE A CA 1
ATOM 2495 C C . ILE A 1 319 ? -41.552 16.455 50.834 1.00 40.06 319 ILE A C 1
ATOM 2497 O O . ILE A 1 319 ? -42.009 16.857 51.902 1.00 40.06 319 ILE A O 1
ATOM 2501 N N . ASP A 1 320 ? -41.928 16.971 49.656 1.00 38.19 320 ASP A N 1
ATOM 2502 C CA . ASP A 1 320 ? -42.876 18.098 49.555 1.00 38.19 320 ASP A CA 1
ATOM 2503 C C . ASP A 1 320 ? -44.288 17.735 50.062 1.00 38.19 320 ASP A C 1
ATOM 2505 O O . ASP A 1 320 ? -44.830 18.449 50.909 1.00 38.19 320 ASP A O 1
ATOM 2509 N N . GLU A 1 321 ? -44.846 16.572 49.684 1.00 41.06 321 GLU A N 1
ATOM 2510 C CA . GLU A 1 321 ? -46.175 16.133 50.169 1.00 41.06 321 GLU A CA 1
ATOM 2511 C C . GLU A 1 321 ? -46.255 16.013 51.706 1.00 41.06 321 GLU A C 1
ATOM 2513 O O . GLU A 1 321 ? -47.318 16.198 52.302 1.00 41.06 321 GLU A O 1
ATOM 2518 N N . ARG A 1 322 ? -45.131 15.735 52.385 1.00 41.59 322 ARG A N 1
ATOM 2519 C CA . ARG A 1 322 ? -45.082 15.648 53.855 1.00 41.59 322 ARG A CA 1
ATOM 2520 C C . ARG A 1 322 ? -44.893 16.989 54.561 1.00 41.59 322 ARG A C 1
ATOM 2522 O O . ARG A 1 322 ? -45.111 17.043 55.771 1.00 41.59 322 ARG A O 1
ATOM 2529 N N . VAL A 1 323 ? -44.510 18.051 53.853 1.00 44.72 323 VAL A N 1
ATOM 2530 C CA . VAL A 1 323 ? -44.360 19.395 54.435 1.00 44.72 323 VAL A CA 1
ATOM 2531 C C . VAL A 1 323 ? -45.670 20.186 54.352 1.00 44.72 323 VAL A C 1
ATOM 2533 O O . VAL A 1 323 ? -45.996 20.892 55.308 1.00 44.72 323 VAL A O 1
ATOM 2536 N N . GLU A 1 324 ? -46.474 20.019 53.297 1.00 41.41 324 GLU A N 1
ATOM 2537 C CA . GLU A 1 324 ? -47.808 20.644 53.230 1.00 41.41 324 GLU A CA 1
ATOM 2538 C C . GLU A 1 324 ? -48.815 20.003 54.200 1.00 41.41 324 GLU A C 1
ATOM 2540 O O . GLU A 1 324 ? -49.539 20.719 54.894 1.00 41.41 324 GLU A O 1
ATOM 2545 N N . ALA A 1 325 ? -48.795 18.674 54.364 1.00 46.19 325 ALA A N 1
ATOM 2546 C CA . ALA A 1 325 ? -49.664 17.976 55.321 1.00 46.19 325 ALA A CA 1
ATOM 2547 C C . ALA A 1 325 ? -49.397 18.340 56.803 1.00 46.19 325 ALA A C 1
ATOM 2549 O O . ALA A 1 325 ? -50.225 18.060 57.667 1.00 46.19 325 ALA A O 1
ATOM 2550 N N . GLY A 1 326 ? -48.254 18.968 57.109 1.00 45.78 326 GLY A N 1
ATOM 2551 C CA . GLY A 1 326 ? -47.860 19.394 58.457 1.00 45.78 326 GLY A CA 1
ATOM 2552 C C . GLY A 1 326 ? -48.227 20.837 58.830 1.00 45.78 326 GLY A C 1
ATOM 2553 O O . GLY A 1 326 ? -47.835 21.287 59.904 1.00 45.78 326 GLY A O 1
ATOM 2554 N N . ARG A 1 327 ? -48.930 21.582 57.961 1.00 48.06 327 ARG A N 1
ATOM 2555 C CA . ARG A 1 327 ? -49.329 22.991 58.187 1.00 48.06 327 ARG A CA 1
ATOM 2556 C C . ARG A 1 327 ? -50.846 23.221 58.274 1.00 48.06 327 ARG A C 1
ATOM 2558 O O . ARG A 1 327 ? -51.287 24.366 58.227 1.00 48.06 327 ARG A O 1
ATOM 2565 N N . ALA A 1 328 ? -51.631 22.150 58.396 1.00 48.88 328 ALA A N 1
ATOM 2566 C CA . ALA A 1 328 ? -53.098 22.184 58.418 1.00 48.88 328 ALA A CA 1
ATOM 2567 C C . ALA A 1 328 ? -53.712 21.570 59.699 1.00 48.88 328 ALA A C 1
ATOM 2569 O O . ALA A 1 328 ? -54.783 20.965 59.643 1.00 48.88 328 ALA A O 1
ATOM 2570 N N . LEU A 1 329 ? -53.028 21.734 60.839 1.00 42.12 329 LEU A N 1
ATOM 2571 C CA . LEU A 1 329 ? -53.510 21.512 62.211 1.00 42.12 329 LEU A CA 1
ATOM 2572 C C . LEU A 1 329 ? -52.958 22.616 63.128 1.00 42.12 329 LEU A C 1
ATOM 2574 O O . LEU A 1 329 ? -53.656 22.933 64.113 1.00 42.12 329 LEU A O 1
#

Sequence (329 aa):
MVIGLVIPALVTFLVCLIFVPGPTAARGTPQSLIWRRKFWEWNTAWMGLALSLATAFMITQGMKLLFGKPRPDLLSRCRPDMSRISEFAVNPAVDAVTDDLSPYWRLVTSAICQNTDQDILQDGFKSFPSGHASFSWAGLLYLTLFLASKFSVAIPFLPSRPFTTNPDHVSATAQSNLKNRSILPLNAKDSNVSSYSDDRVVPDRYQAAAPPVYSLILVLVPIGTAIYVCSTRFTDYRHFGFDLLFGSFIGITTAWFSFRWYHLPITRGAGWSWGPRSYKRSWGIGVGVGSYVGTEGWSHYGKSETTATNGQSAMAENIDERVEAGRAL

InterPro domains:
  IPR000326 Phosphatidic acid phosphatase type 2/haloperoxidase [PF01569] (46-263)
  IPR000326 Phosphatidic acid phosphatase type 2/haloperoxidase [SM00014] (44-259)
  IPR036938 Phosphatidic acid phosphatase type 2/haloperoxidase superfamily [SSF48317] (25-265)
  IPR043216 Phosphatidic acid phosphatases-like [PTHR10165] (8-265)

Radius of gyration: 33.04 Å; Cα contacts (8 Å, |Δi|>4): 410; chains: 1; bounding box: 98×36×101 Å

Foldseek 3Di:
DCLLQVVLLVVQLVLLVPQPPFPPDDPPDDPVVSVVSSVVSSVLLNQLLCQLLVQLQVVLVVVLVVQLAAFLCLCVLQVFDPVCLCVFFPCNPVCVVCVPPPSVPTDGDSVRGPHPDPVSNSLRSRFAADSQLQSLLQRLLLSLLSLCQQFLQFPDFDADDPDDPDCCQADPDNCLDPPDCPVDDDDPPVVPDDPDPPPRRDHRQQPAAHDDPVSVVVSCVSVVVSVVSLVVCVVVSGYDPVSNVVSNVNSNVSSVVSCVVSHDDSYHHDDDHHDQFAPVDNNTGGGPDNHSGDQNHNDPPDDRNPDDPPPPPPVVVVVVVVVVVVPPD

pLDDT: mean 71.69, std 19.34, range [30.36, 95.06]

Mean predicted aligned error: 14.9 Å